Protein AF-A0A949UKP4-F1 (afdb_monomer_lite)

Foldseek 3Di:
DDDDDPPPPDPPDWADQVNQLQHPDLQLQDDDDDDDDDDPPQDDPSQLQSPDAAPQQWWKKWKWWKWFPRVVVVPDDQVVSCLQACAHSNANHHVVDDHVNDHHDQDDPSSCLHLSNLLAVPDPPRSQQDKDWDDFDKDWDAADPVRGTGIHTTTMIIGNDCVSYVVSSVVSCPPHPCCVTMDGPDIDMDIGHHDDDVVDDTCPVVVD

Sequence (208 aa):
MPAPSRRQFLVGVGAAVVVAGCTNGSDGTPAVGNGGAGRTPFRGEHQPALMAAPAAGGTYQAIRVIRLMAGFWDRTRLNEQEAIFHRRRGSGAPLGKIKEIDTPEIFDEESLASHIGRANLRTSGSASHYMLRRGAFNYTNGLDGNNQLDQGLVFVSYQPSIEDGFIAVQRRLDGEALEEYVRPIGGGFFFTLPSPEPGGRLAAGLLS

pLDDT: mean 73.77, std 23.59, range [23.55, 95.81]

Secondary structure (DSSP, 8-state):
-PPPPTTSS--S---TTTTTSPPTT-SSPPPPPP--S---TT-STT-GGGSS--TTS-EEEEEEEEEE-HHHHTTS-HHHHHHHHTB-TTT-PBTT-SSTTSPPP--SHHHHHSHHHHH---STTGGGG--EE---EEEEEEE-TTS-EEEEEEEEEEES-TIIIIIHHHHHHTT-GGGGTEEEEEEEEEEEPPPPPTTPPTTTTT--

Radius of gyration: 19.33 Å; chains: 1; bounding box: 68×45×54 Å

Structure (mmCIF, N/CA/C/O backbone):
data_AF-A0A949UKP4-F1
#
_entry.id   AF-A0A949UKP4-F1
#
loop_
_atom_site.group_PDB
_atom_site.id
_atom_site.type_symbol
_atom_site.label_atom_id
_atom_site.label_alt_id
_atom_site.label_comp_id
_atom_site.label_asym_id
_atom_site.label_entity_id
_atom_site.label_seq_id
_atom_site.pdbx_PDB_ins_code
_atom_site.Cartn_x
_atom_site.Cartn_y
_atom_site.Cartn_z
_atom_site.occupancy
_atom_site.B_iso_or_equiv
_atom_site.auth_seq_id
_atom_site.auth_comp_id
_atom_site.auth_asym_id
_atom_site.auth_atom_id
_atom_site.pdbx_PDB_model_num
ATOM 1 N N . MET A 1 1 ? 46.286 -1.154 2.606 1.00 34.19 1 MET A N 1
ATOM 2 C CA . MET A 1 1 ? 44.846 -1.170 2.265 1.00 34.19 1 MET A CA 1
ATOM 3 C C . MET A 1 1 ? 44.089 -1.654 3.493 1.00 34.19 1 MET A C 1
ATOM 5 O O . MET A 1 1 ? 44.410 -2.752 3.935 1.00 34.19 1 MET A O 1
ATOM 9 N N . PRO A 1 2 ? 43.195 -0.871 4.119 1.00 28.62 2 PRO A N 1
ATOM 10 C CA . PRO A 1 2 ? 42.470 -1.361 5.284 1.00 28.62 2 PRO A CA 1
ATOM 11 C C . PRO A 1 2 ? 41.308 -2.259 4.833 1.00 28.62 2 PRO A C 1
ATOM 13 O O . PRO A 1 2 ? 40.606 -1.948 3.873 1.00 28.62 2 PRO A O 1
ATOM 16 N N . ALA A 1 3 ? 41.151 -3.394 5.512 1.00 25.28 3 ALA A N 1
ATOM 17 C CA . ALA A 1 3 ? 40.098 -4.375 5.268 1.00 25.28 3 ALA A CA 1
ATOM 18 C C . ALA A 1 3 ? 38.705 -3.799 5.608 1.00 25.28 3 ALA A C 1
ATOM 20 O O . ALA A 1 3 ? 38.580 -3.086 6.609 1.00 25.28 3 ALA A O 1
ATOM 21 N N . PRO A 1 4 ? 37.651 -4.098 4.825 1.00 25.91 4 PRO A N 1
ATOM 22 C CA . PRO A 1 4 ? 36.314 -3.590 5.104 1.00 25.91 4 PRO A CA 1
ATOM 23 C C . PRO A 1 4 ? 35.734 -4.245 6.365 1.00 25.91 4 PRO A C 1
ATOM 25 O O . PRO A 1 4 ? 35.842 -5.453 6.585 1.00 25.91 4 PRO A O 1
ATOM 28 N N . SER A 1 5 ? 35.132 -3.419 7.223 1.00 25.47 5 SER A N 1
ATOM 29 C CA . SER A 1 5 ? 34.527 -3.835 8.486 1.00 25.47 5 SER A CA 1
ATOM 30 C C . SER A 1 5 ? 33.213 -4.596 8.256 1.00 25.47 5 SER A C 1
ATOM 32 O O . SER A 1 5 ? 32.493 -4.369 7.284 1.00 25.47 5 SER A O 1
ATOM 34 N N . ARG A 1 6 ? 32.881 -5.500 9.187 1.00 28.17 6 ARG A N 1
ATOM 35 C CA . ARG A 1 6 ? 31.742 -6.447 9.196 1.00 28.17 6 ARG A CA 1
ATOM 36 C C . ARG A 1 6 ? 30.319 -5.838 9.102 1.00 28.17 6 ARG A C 1
ATOM 38 O O . ARG A 1 6 ? 29.352 -6.524 9.407 1.00 28.17 6 ARG A O 1
ATOM 45 N N . ARG A 1 7 ? 30.152 -4.580 8.677 1.00 27.95 7 ARG A N 1
ATOM 46 C CA . ARG A 1 7 ? 28.849 -3.907 8.480 1.00 27.95 7 ARG A CA 1
ATOM 47 C C . ARG A 1 7 ? 28.388 -3.799 7.017 1.00 27.95 7 ARG A C 1
ATOM 49 O O . ARG A 1 7 ? 27.368 -3.174 6.766 1.00 27.95 7 ARG A O 1
ATOM 56 N N . GLN A 1 8 ? 29.091 -4.410 6.061 1.00 25.00 8 GLN A N 1
ATOM 57 C CA . GLN A 1 8 ? 28.751 -4.340 4.624 1.00 25.00 8 GLN A CA 1
ATOM 58 C C . GLN A 1 8 ? 28.160 -5.630 4.024 1.00 25.00 8 GLN A C 1
ATOM 60 O O . GLN A 1 8 ? 28.021 -5.740 2.811 1.00 25.00 8 GLN A O 1
ATOM 65 N N . PHE A 1 9 ? 27.762 -6.597 4.849 1.00 23.55 9 PHE A N 1
ATOM 66 C CA . PHE A 1 9 ? 27.190 -7.866 4.391 1.00 23.55 9 PHE A CA 1
ATOM 67 C C . PHE A 1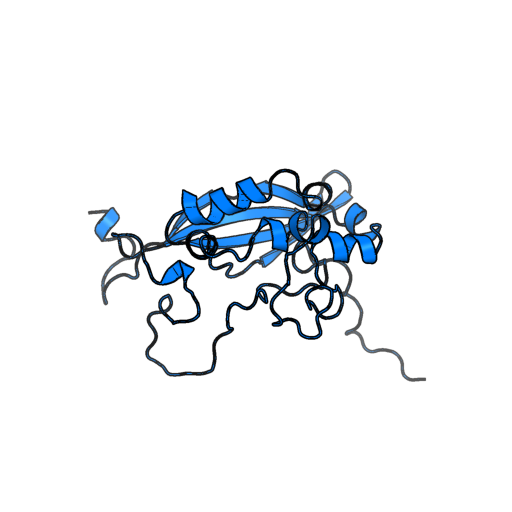 9 ? 25.715 -7.952 4.806 1.00 23.55 9 PHE A C 1
ATOM 69 O O . PHE A 1 9 ? 25.445 -8.489 5.868 1.00 23.55 9 PHE A O 1
ATOM 76 N N . LEU A 1 10 ? 24.802 -7.341 4.030 1.00 24.20 10 LEU A N 1
ATOM 77 C CA . LEU A 1 10 ? 23.337 -7.598 3.958 1.00 24.20 10 LEU A CA 1
ATOM 78 C C . LEU A 1 10 ? 22.601 -6.396 3.320 1.00 24.20 10 LEU A C 1
ATOM 80 O O . LEU A 1 10 ? 21.857 -5.682 3.983 1.00 24.20 10 LEU A O 1
ATOM 84 N N . VAL A 1 11 ? 22.822 -6.149 2.023 1.00 25.83 11 VAL A N 1
ATOM 85 C CA . VAL A 1 11 ? 21.990 -5.216 1.214 1.00 25.83 11 VAL A CA 1
ATOM 86 C C . VAL A 1 11 ? 21.211 -5.963 0.115 1.00 25.83 11 VAL A C 1
ATOM 88 O O . VAL A 1 11 ? 20.555 -5.366 -0.727 1.00 25.83 11 VAL A O 1
ATOM 91 N N . GLY A 1 12 ? 21.226 -7.295 0.134 1.00 23.64 12 GLY A N 1
ATOM 92 C CA . GLY A 1 12 ? 20.306 -8.116 -0.651 1.00 23.64 12 GLY A CA 1
ATOM 93 C C . GLY A 1 12 ? 19.199 -8.627 0.261 1.00 23.64 12 GLY A C 1
ATOM 94 O O . GLY A 1 12 ? 19.512 -9.048 1.372 1.00 23.64 12 GLY A O 1
ATOM 95 N N . VAL A 1 13 ? 17.957 -8.645 -0.234 1.00 25.22 13 VAL A N 1
ATOM 96 C CA . VAL A 1 13 ? 16.734 -9.133 0.439 1.00 25.22 13 VAL A CA 1
ATOM 97 C C . VAL A 1 13 ? 16.051 -8.080 1.332 1.00 25.22 13 VAL A C 1
ATOM 99 O O . VAL A 1 13 ? 16.256 -8.021 2.539 1.00 25.22 13 VAL A O 1
ATOM 102 N N . GLY A 1 14 ? 15.175 -7.263 0.754 1.00 24.73 14 GLY A N 1
ATOM 103 C CA . GLY A 1 14 ? 14.143 -6.532 1.501 1.00 24.73 14 GLY A CA 1
ATOM 104 C C . GLY A 1 14 ? 12.933 -6.416 0.601 1.00 24.73 14 GLY A C 1
ATOM 105 O O . GLY A 1 14 ? 13.137 -6.097 -0.538 1.00 24.73 14 GLY A O 1
ATOM 106 N N . ALA A 1 15 ? 11.717 -6.754 1.012 1.00 26.02 15 ALA A N 1
ATOM 107 C CA . ALA A 1 15 ? 10.623 -7.068 0.092 1.00 26.02 15 ALA A CA 1
ATOM 108 C C . ALA A 1 15 ? 9.609 -5.904 -0.181 1.00 26.02 15 ALA A C 1
ATOM 110 O O . ALA A 1 15 ? 9.818 -4.786 0.266 1.00 26.02 15 ALA A O 1
ATOM 111 N N . ALA A 1 16 ? 8.633 -6.121 -1.079 1.00 30.45 16 ALA A N 1
ATOM 112 C CA . ALA A 1 16 ? 8.019 -5.254 -2.126 1.00 30.45 16 ALA A CA 1
ATOM 113 C C . ALA A 1 16 ? 7.854 -3.715 -2.034 1.00 30.45 16 ALA A C 1
ATOM 115 O O . ALA A 1 16 ? 7.589 -3.126 -3.073 1.00 30.45 16 ALA A O 1
ATOM 116 N N . VAL A 1 17 ? 8.031 -3.017 -0.911 1.00 36.78 17 VAL A N 1
ATOM 117 C CA . VAL A 1 17 ? 8.140 -1.528 -0.906 1.00 36.78 17 VAL A CA 1
ATOM 118 C C . VAL A 1 17 ? 9.325 -1.051 -0.037 1.00 36.78 17 VAL A C 1
ATOM 120 O O . VAL A 1 17 ? 9.507 0.121 0.261 1.00 36.78 17 VAL A O 1
ATOM 123 N N . VAL A 1 18 ? 10.222 -1.981 0.306 1.00 36.09 18 VAL A N 1
ATOM 124 C CA . VAL A 1 18 ? 11.623 -1.726 0.682 1.00 36.09 18 VAL A CA 1
ATOM 125 C C . VAL A 1 18 ? 12.615 -2.514 -0.211 1.00 36.09 18 VAL A C 1
ATOM 127 O O . VAL A 1 18 ? 13.802 -2.217 -0.171 1.00 36.09 18 VAL A O 1
ATOM 130 N N . VAL A 1 19 ? 12.183 -3.409 -1.124 1.00 36.03 19 VAL A N 1
ATOM 131 C CA . VAL A 1 19 ? 13.077 -3.992 -2.195 1.00 36.03 19 VAL A CA 1
ATOM 132 C C . VAL A 1 19 ? 13.504 -3.000 -3.222 1.00 36.03 19 VAL A C 1
ATOM 134 O O . VAL A 1 19 ? 14.561 -3.159 -3.826 1.00 36.03 19 VAL A O 1
ATOM 137 N N . ALA A 1 20 ? 12.616 -2.074 -3.548 1.00 36.53 20 ALA A N 1
ATOM 138 C CA . ALA A 1 20 ? 12.767 -1.300 -4.757 1.00 36.53 20 ALA A CA 1
ATOM 139 C C . ALA A 1 20 ? 13.592 -0.035 -4.514 1.00 36.53 20 ALA A C 1
ATOM 141 O O . ALA A 1 20 ? 13.656 0.791 -5.405 1.00 36.53 20 ALA A O 1
ATOM 142 N N . GLY A 1 21 ? 14.187 0.185 -3.334 1.00 31.34 21 GLY A N 1
ATOM 143 C CA . GLY A 1 21 ? 14.915 1.427 -3.016 1.00 31.34 21 GLY A CA 1
ATOM 144 C C . GLY A 1 21 ? 14.058 2.708 -3.008 1.00 31.34 21 GLY A C 1
ATOM 145 O O . GLY A 1 21 ? 14.470 3.711 -2.439 1.00 31.34 21 GLY A O 1
ATOM 146 N N . CYS A 1 22 ? 12.843 2.670 -3.555 1.00 34.75 22 CYS A N 1
ATOM 147 C CA . CYS A 1 22 ? 11.846 3.720 -3.463 1.00 34.75 22 CYS A CA 1
ATOM 148 C C . CYS A 1 22 ? 11.256 3.717 -2.049 1.00 34.75 22 CYS A C 1
ATOM 150 O O . CYS A 1 22 ? 10.652 2.742 -1.605 1.00 34.75 22 CYS A O 1
ATOM 152 N N . THR A 1 23 ? 11.475 4.804 -1.327 1.00 44.34 23 THR A N 1
ATOM 153 C CA . THR A 1 23 ? 11.056 5.007 0.057 1.00 44.34 23 THR A CA 1
ATOM 154 C C . THR A 1 23 ? 9.530 4.987 0.229 1.00 44.34 23 THR A C 1
ATOM 156 O O . THR A 1 23 ? 8.755 5.435 -0.619 1.00 44.34 23 THR A O 1
ATOM 159 N N . ASN A 1 24 ? 9.082 4.461 1.370 1.00 41.78 24 ASN A N 1
ATOM 160 C CA . ASN A 1 24 ? 7.674 4.404 1.755 1.00 41.78 24 ASN A CA 1
ATOM 161 C C . ASN A 1 24 ? 7.127 5.799 2.120 1.00 41.78 24 ASN A C 1
ATOM 163 O O . ASN A 1 24 ? 7.648 6.445 3.023 1.00 41.78 24 ASN A O 1
ATOM 167 N N . GLY A 1 25 ? 6.003 6.203 1.515 1.00 48.19 25 GLY A N 1
ATOM 168 C CA . GLY A 1 25 ? 5.137 7.272 2.047 1.00 48.19 25 GLY A CA 1
ATOM 169 C C . GLY A 1 25 ? 5.454 8.716 1.632 1.00 48.19 25 GLY A C 1
ATOM 170 O O . GLY A 1 25 ? 4.874 9.636 2.195 1.00 48.19 25 GLY A O 1
ATOM 171 N N . SER A 1 26 ? 6.321 8.939 0.646 1.00 48.03 26 SER A N 1
ATOM 172 C CA . SER A 1 26 ? 6.752 10.274 0.196 1.00 48.03 26 SER A CA 1
ATOM 173 C C . SER A 1 26 ? 5.927 10.868 -0.950 1.00 48.03 26 SER A C 1
ATOM 175 O O . SER A 1 26 ? 6.406 11.661 -1.758 1.00 48.03 26 SER A O 1
ATOM 177 N N . ASP A 1 27 ? 4.647 10.520 -1.046 1.00 44.47 27 ASP A N 1
ATOM 178 C CA . ASP A 1 27 ? 3.734 11.006 -2.092 1.00 44.47 27 ASP A CA 1
ATOM 179 C C . ASP A 1 27 ? 3.306 12.481 -1.951 1.00 44.47 27 ASP A C 1
ATOM 181 O O . ASP A 1 27 ? 2.347 12.898 -2.604 1.00 44.47 27 ASP A O 1
ATOM 185 N N . GLY A 1 28 ? 4.050 13.270 -1.168 1.00 38.47 28 GLY A N 1
ATOM 186 C CA . GLY A 1 28 ? 3.723 14.647 -0.803 1.00 38.47 28 GLY A CA 1
ATOM 187 C C . GLY A 1 28 ? 2.819 14.748 0.429 1.00 38.47 28 GLY A C 1
ATOM 188 O O . GLY A 1 28 ? 2.454 15.854 0.821 1.00 38.47 28 GLY A O 1
ATOM 189 N N . THR A 1 29 ? 2.476 13.626 1.072 1.00 38.47 29 THR A N 1
ATOM 190 C CA . THR A 1 29 ? 1.806 13.638 2.380 1.00 38.47 29 THR A CA 1
ATOM 191 C C . THR A 1 29 ? 2.814 14.097 3.450 1.00 38.47 29 THR A C 1
ATOM 193 O O . THR A 1 29 ? 3.854 13.454 3.605 1.00 38.47 29 THR A O 1
ATOM 196 N N . PRO A 1 30 ? 2.590 15.205 4.184 1.00 31.69 30 PRO A N 1
ATOM 197 C CA . PRO A 1 30 ? 3.625 15.775 5.047 1.00 31.69 30 PRO A CA 1
ATOM 198 C C . PRO A 1 30 ? 3.977 14.861 6.232 1.00 31.69 30 PRO A C 1
ATOM 200 O O . PRO A 1 30 ? 3.099 14.393 6.960 1.00 31.69 30 PRO A O 1
ATOM 203 N N . ALA A 1 31 ? 5.274 14.639 6.459 1.00 34.84 31 ALA A N 1
ATOM 204 C CA . ALA A 1 31 ? 5.786 13.950 7.641 1.00 34.84 31 ALA A CA 1
ATOM 205 C C . ALA A 1 31 ? 5.775 14.879 8.873 1.00 34.84 31 ALA A C 1
ATOM 207 O O . ALA A 1 31 ? 6.031 16.077 8.774 1.00 34.84 31 ALA A O 1
ATOM 208 N N . VAL A 1 32 ? 5.471 14.310 10.043 1.00 36.19 32 VAL A N 1
ATOM 209 C CA . VAL A 1 32 ? 5.294 15.006 11.330 1.00 36.19 32 VAL A CA 1
ATOM 210 C C . VAL A 1 32 ? 6.497 15.888 11.692 1.00 36.19 32 VAL A C 1
ATOM 212 O O . VAL A 1 32 ? 7.597 15.391 11.917 1.00 36.19 32 VAL A O 1
ATOM 215 N N . GLY A 1 33 ? 6.256 17.194 11.836 1.00 25.98 33 GLY A N 1
ATOM 216 C CA . GLY A 1 33 ? 7.135 18.113 12.560 1.00 25.98 33 GLY A CA 1
ATOM 217 C C . GLY A 1 33 ? 6.975 17.972 14.079 1.00 25.98 33 GLY A C 1
ATOM 218 O O . GLY A 1 33 ? 5.868 17.768 14.585 1.00 25.98 33 GLY A O 1
ATOM 219 N N . ASN A 1 34 ? 8.097 18.076 14.798 1.00 35.66 34 ASN A N 1
ATOM 220 C CA . ASN A 1 34 ? 8.199 18.022 16.260 1.00 35.66 34 ASN A CA 1
ATOM 221 C C . ASN A 1 34 ? 7.211 18.997 16.927 1.00 35.66 34 ASN A C 1
ATOM 223 O O . ASN A 1 34 ? 7.321 20.207 16.747 1.00 35.66 34 ASN A O 1
ATOM 227 N N . GLY A 1 35 ? 6.269 18.494 17.726 1.00 28.44 35 GLY A N 1
ATOM 228 C CA . GLY A 1 35 ? 5.354 19.367 18.455 1.00 28.44 35 GLY A CA 1
ATOM 229 C C . GLY A 1 35 ? 4.483 18.635 19.464 1.00 28.44 35 GLY A C 1
ATOM 230 O O . GLY A 1 35 ? 3.487 18.034 19.070 1.00 28.44 35 GLY A O 1
ATOM 231 N N . GLY A 1 36 ? 4.870 18.762 20.737 1.00 25.91 36 GLY A N 1
ATOM 232 C CA . GLY A 1 36 ? 3.976 19.004 21.875 1.00 25.91 36 GLY A CA 1
ATOM 233 C C . GLY A 1 36 ? 3.066 17.864 22.331 1.00 25.91 36 GLY A C 1
ATOM 234 O O . GLY A 1 36 ? 2.286 17.314 21.563 1.00 25.91 36 GLY A O 1
ATOM 235 N N . ALA A 1 37 ? 3.125 17.576 23.632 1.00 29.58 37 ALA A N 1
ATOM 236 C CA . ALA A 1 37 ? 2.368 16.568 24.374 1.00 29.58 37 ALA A CA 1
ATOM 237 C C . ALA A 1 37 ? 0.852 16.860 24.493 1.00 29.58 37 ALA A C 1
ATOM 239 O O . ALA A 1 37 ? 0.290 16.898 25.582 1.00 29.58 37 ALA A O 1
ATOM 240 N N . GLY A 1 38 ? 0.178 17.042 23.361 1.00 33.81 38 GLY A N 1
ATOM 241 C CA . GLY A 1 38 ? -1.268 17.217 23.271 1.00 33.81 38 GLY A CA 1
ATOM 242 C C . GLY A 1 38 ? -1.742 16.911 21.858 1.00 33.81 38 GLY A C 1
ATOM 243 O O . GLY A 1 38 ? -2.056 17.820 21.098 1.00 33.81 38 GLY A O 1
ATOM 244 N N . ARG A 1 39 ? -1.724 15.635 21.458 1.00 32.19 39 ARG A N 1
ATOM 245 C CA . ARG A 1 39 ? -2.181 15.207 20.129 1.00 32.19 39 ARG A CA 1
ATOM 246 C C . ARG A 1 39 ? -3.086 13.996 20.272 1.00 32.19 39 ARG A C 1
ATOM 248 O O . ARG A 1 39 ? -2.631 12.919 20.644 1.00 32.19 39 ARG A O 1
ATOM 255 N N . THR A 1 40 ? -4.361 14.172 19.941 1.00 35.84 40 THR A N 1
ATOM 256 C CA . THR A 1 40 ? -5.231 13.065 19.544 1.00 35.84 40 THR A CA 1
ATOM 257 C C . THR A 1 40 ? -4.514 12.321 18.409 1.00 35.84 40 THR A C 1
ATOM 259 O O . THR A 1 40 ? -4.271 12.914 17.358 1.00 35.84 40 THR A O 1
ATOM 262 N N . PRO A 1 41 ? -4.108 11.051 18.594 1.00 40.53 41 PRO A N 1
ATOM 263 C CA . PRO A 1 41 ? -3.088 10.404 17.757 1.00 40.53 41 PRO A CA 1
ATOM 264 C C . PRO A 1 41 ? -3.482 10.207 16.281 1.00 40.53 41 PRO A C 1
ATOM 266 O O . PRO A 1 41 ? -2.650 9.769 15.486 1.00 40.53 41 PRO A O 1
ATOM 269 N N . PHE A 1 42 ? -4.722 10.552 15.919 1.00 41.59 42 PHE A N 1
ATOM 270 C CA . PHE A 1 42 ? -5.316 10.363 14.597 1.00 41.59 42 PHE A CA 1
ATOM 271 C C . PHE A 1 42 ? -5.866 11.648 13.944 1.00 41.59 42 PHE A C 1
ATOM 273 O O . PHE A 1 42 ? -6.326 11.577 12.811 1.00 41.59 42 PHE A O 1
ATOM 280 N N . ARG A 1 43 ? -5.812 12.828 14.593 1.00 34.94 43 ARG A N 1
ATOM 281 C CA . ARG A 1 43 ? -6.202 14.110 13.963 1.00 34.94 43 ARG A CA 1
ATOM 282 C C . ARG A 1 43 ? -5.021 15.093 13.918 1.00 34.94 43 ARG A C 1
ATOM 284 O O . ARG A 1 43 ? -4.669 15.696 14.923 1.00 34.94 43 ARG A O 1
ATOM 291 N N . GLY A 1 44 ? -4.425 15.289 12.743 1.00 33.84 44 GLY A N 1
ATOM 292 C CA . GLY A 1 44 ? -3.635 16.475 12.391 1.00 33.84 44 GLY A CA 1
ATOM 293 C C . GLY A 1 44 ? -3.725 16.796 10.893 1.00 33.84 44 GLY A C 1
ATOM 294 O O . GLY A 1 44 ? -3.924 15.881 10.102 1.00 33.84 44 GLY A O 1
ATOM 295 N N . GLU A 1 45 ? -3.535 18.063 10.502 1.00 35.88 45 GLU A N 1
ATOM 296 C CA . GLU A 1 45 ? -3.698 18.608 9.129 1.00 35.88 45 GLU A CA 1
ATOM 297 C C . GLU A 1 45 ? -3.014 17.809 7.996 1.00 35.88 45 GLU A C 1
ATOM 299 O O . GLU A 1 45 ? -3.345 17.959 6.826 1.00 35.88 45 GLU A O 1
ATOM 304 N N . HIS A 1 46 ? -2.082 16.919 8.333 1.00 39.38 46 HIS A N 1
ATOM 305 C CA . HIS A 1 46 ? -1.308 16.097 7.404 1.00 39.38 46 HIS A CA 1
ATOM 306 C C . HIS A 1 46 ? -1.914 14.717 7.101 1.00 39.38 46 HIS A C 1
ATOM 308 O O . HIS A 1 46 ? -1.304 13.926 6.387 1.00 39.38 46 HIS A O 1
ATOM 314 N N . GLN A 1 47 ? -3.090 14.390 7.646 1.00 48.69 47 GLN A N 1
ATOM 315 C CA . GLN A 1 47 ? -3.752 13.096 7.440 1.00 48.69 47 GLN A CA 1
ATOM 316 C C . GLN A 1 47 ? -5.196 13.298 6.964 1.00 48.69 47 GLN A C 1
ATOM 318 O O . GLN A 1 47 ? -6.124 12.935 7.687 1.00 48.69 47 GLN A O 1
ATOM 323 N N . PRO A 1 48 ? -5.417 13.871 5.763 1.00 49.66 48 PRO A N 1
ATOM 324 C CA . PRO A 1 48 ? -6.757 14.159 5.240 1.00 49.66 48 PRO A CA 1
ATOM 325 C C . PRO A 1 48 ? -7.687 12.936 5.286 1.00 49.66 48 PRO A C 1
ATOM 327 O O . PRO A 1 48 ? -8.853 13.070 5.642 1.00 49.66 48 PRO A O 1
ATOM 330 N N . ALA A 1 49 ? -7.143 11.734 5.060 1.00 51.44 49 ALA A N 1
ATOM 331 C CA . ALA A 1 49 ? -7.868 10.466 5.174 1.00 51.44 49 ALA A CA 1
ATOM 332 C C . ALA A 1 49 ? -8.435 10.174 6.580 1.00 51.44 49 ALA A C 1
ATOM 334 O O . ALA A 1 49 ? -9.420 9.463 6.713 1.00 51.44 49 ALA A O 1
ATOM 335 N N . LEU A 1 50 ? -7.832 10.697 7.648 1.00 52.34 50 LEU A N 1
ATOM 336 C CA . LEU A 1 50 ? -8.248 10.450 9.037 1.00 52.34 50 LEU A CA 1
ATOM 337 C C . LEU A 1 50 ? -8.958 11.654 9.675 1.00 52.34 50 LEU A C 1
ATOM 339 O O . LEU A 1 50 ? -9.377 11.580 10.829 1.00 52.34 50 LEU A O 1
ATOM 343 N N . MET A 1 51 ? -9.127 12.759 8.937 1.00 48.41 51 MET A N 1
ATOM 344 C CA . MET A 1 51 ? -9.819 13.957 9.439 1.00 48.41 51 MET A CA 1
ATOM 345 C C . MET A 1 51 ? -11.303 13.701 9.714 1.00 48.41 51 MET A C 1
ATOM 347 O O . MET A 1 51 ? -11.875 14.307 10.621 1.00 48.41 51 MET A O 1
ATOM 351 N N . ALA A 1 52 ? -11.910 12.786 8.962 1.00 54.16 52 ALA A N 1
ATOM 352 C CA . ALA A 1 52 ? -13.300 12.388 9.109 1.00 54.16 52 ALA A CA 1
ATOM 353 C C . ALA A 1 52 ? -13.373 10.962 9.667 1.00 54.16 52 ALA A C 1
ATOM 355 O O . ALA A 1 52 ? -13.479 10.007 8.911 1.00 54.16 52 ALA A O 1
ATOM 356 N N . ALA A 1 53 ? -13.294 10.792 10.988 1.00 57.25 53 ALA A N 1
ATOM 357 C CA . ALA A 1 53 ? -13.562 9.482 11.585 1.00 57.25 53 ALA A CA 1
ATOM 358 C C . ALA A 1 53 ? -15.002 9.032 11.236 1.00 57.25 53 ALA A C 1
ATOM 360 O O . ALA A 1 53 ? -15.897 9.884 11.213 1.00 57.25 53 ALA A O 1
ATOM 361 N N . PRO A 1 54 ? -15.262 7.730 10.994 1.00 61.47 54 PRO A N 1
ATOM 362 C CA . PRO A 1 54 ? -16.619 7.201 10.883 1.00 61.47 54 PRO A CA 1
ATOM 363 C C . PRO A 1 54 ? -17.453 7.604 12.102 1.00 61.47 54 PRO A C 1
ATOM 365 O O . PRO A 1 54 ? -16.900 7.863 13.172 1.00 61.47 54 PRO A O 1
ATOM 368 N N . ALA A 1 55 ? -18.783 7.581 11.976 1.00 57.88 55 ALA A N 1
ATOM 369 C CA . ALA A 1 55 ? -19.711 8.005 13.034 1.00 57.88 55 ALA A CA 1
ATOM 370 C C . ALA A 1 55 ? -19.449 7.356 14.415 1.00 57.88 55 ALA A C 1
ATOM 372 O O . ALA A 1 55 ? -19.775 7.942 15.440 1.00 57.88 55 ALA A O 1
ATOM 373 N N . ALA A 1 56 ? -18.807 6.183 14.449 1.00 64.69 56 ALA A N 1
ATOM 374 C CA . ALA A 1 56 ? -18.413 5.469 15.664 1.00 64.69 56 ALA A CA 1
ATOM 375 C C . ALA A 1 56 ? -17.046 5.888 16.269 1.00 64.69 56 ALA A C 1
ATOM 377 O O . ALA A 1 56 ? -16.555 5.228 17.180 1.00 64.69 56 ALA A O 1
ATOM 378 N N . GLY A 1 57 ? -16.384 6.934 15.759 1.00 71.94 57 GLY A N 1
ATOM 379 C CA . GLY A 1 57 ? -15.126 7.466 16.309 1.00 71.94 57 GLY A CA 1
ATOM 380 C C . GLY A 1 57 ? -13.870 6.605 16.088 1.00 71.94 57 GLY A C 1
ATOM 381 O O . GLY A 1 57 ? -12.818 6.922 16.639 1.00 71.94 57 GLY A O 1
ATOM 382 N N . GLY A 1 58 ? -13.967 5.527 15.303 1.00 79.38 58 GLY A N 1
ATOM 383 C CA . GLY A 1 58 ? -12.857 4.628 14.960 1.00 79.38 58 GLY A CA 1
ATOM 384 C C . GLY A 1 58 ? -12.199 4.935 13.609 1.00 79.38 58 GLY A C 1
ATOM 385 O O . GLY A 1 58 ? -12.236 6.057 13.114 1.00 79.38 58 GLY A O 1
ATOM 386 N N . THR A 1 59 ? -11.596 3.930 12.981 1.00 86.81 59 THR A N 1
ATOM 387 C CA . THR A 1 59 ? -11.151 3.979 11.575 1.00 86.81 59 THR A CA 1
ATOM 388 C C . THR A 1 59 ? -11.159 2.574 10.991 1.00 86.81 59 THR A C 1
ATOM 390 O O . THR A 1 59 ? -10.960 1.595 11.709 1.00 86.81 59 THR A O 1
ATOM 393 N N . TYR A 1 60 ? -11.385 2.447 9.690 1.00 90.31 60 TYR A N 1
ATOM 394 C CA . TYR A 1 60 ? -11.261 1.157 9.039 1.00 90.31 60 TYR A CA 1
ATOM 395 C C . TYR A 1 60 ? -9.811 0.881 8.659 1.00 90.31 60 TYR A C 1
ATOM 397 O O . TYR A 1 60 ? -9.137 1.730 8.079 1.00 90.31 60 TYR A O 1
ATOM 405 N N . GLN A 1 61 ? -9.358 -0.331 8.951 1.00 92.12 61 GLN A N 1
ATOM 406 C CA . GLN A 1 61 ? -8.019 -0.816 8.667 1.00 92.12 61 GLN A CA 1
ATOM 407 C C . GLN A 1 61 ? -8.073 -1.882 7.572 1.00 92.12 61 GLN A C 1
ATOM 409 O O . GLN A 1 61 ? -8.866 -2.823 7.640 1.00 92.12 61 GLN A O 1
ATOM 414 N N . ALA A 1 62 ? -7.197 -1.758 6.580 1.00 92.44 62 ALA A N 1
ATOM 415 C CA . ALA A 1 62 ? -6.942 -2.812 5.610 1.00 92.44 62 ALA A CA 1
ATOM 416 C C . ALA A 1 62 ? -5.545 -3.384 5.845 1.00 92.44 62 ALA A C 1
ATOM 418 O O . ALA A 1 62 ? -4.574 -2.635 5.953 1.00 92.44 62 ALA A O 1
ATOM 419 N N . ILE A 1 63 ? -5.456 -4.712 5.913 1.00 93.75 63 ILE A N 1
ATOM 420 C CA . ILE A 1 63 ? -4.194 -5.445 5.969 1.00 93.75 63 ILE A CA 1
ATOM 421 C C . ILE A 1 63 ? -4.100 -6.332 4.730 1.00 93.75 63 ILE A C 1
ATOM 423 O O . ILE A 1 63 ? -5.051 -7.045 4.384 1.00 93.75 63 ILE A O 1
ATOM 427 N N . ARG A 1 64 ? -2.941 -6.311 4.071 1.00 93.44 64 ARG A N 1
ATOM 428 C CA . ARG A 1 64 ? -2.586 -7.240 2.996 1.00 93.44 64 ARG A CA 1
ATOM 429 C C . ARG A 1 64 ? -1.190 -7.789 3.227 1.00 93.44 64 ARG A C 1
ATOM 431 O O . ARG A 1 64 ? -0.250 -7.028 3.416 1.00 93.44 64 ARG A O 1
ATOM 438 N N . VAL A 1 65 ? -1.060 -9.107 3.183 1.00 93.50 65 VAL A N 1
ATOM 439 C CA . VAL A 1 65 ? 0.237 -9.778 3.101 1.00 93.50 65 VAL A CA 1
ATOM 440 C C . VAL A 1 65 ? 0.512 -10.002 1.624 1.00 93.50 65 VAL A C 1
ATOM 442 O O . VAL A 1 65 ? -0.212 -10.741 0.958 1.00 93.50 65 VAL A O 1
ATOM 445 N N . ILE A 1 66 ? 1.514 -9.308 1.105 1.00 93.25 66 ILE A N 1
ATOM 446 C CA . ILE A 1 66 ? 1.845 -9.247 -0.313 1.00 93.25 66 ILE A CA 1
ATOM 447 C C . ILE A 1 66 ? 3.232 -9.846 -0.485 1.00 93.25 66 ILE A C 1
ATOM 449 O O . ILE A 1 66 ? 4.230 -9.228 -0.123 1.00 93.25 66 ILE A O 1
ATOM 453 N N . ARG A 1 67 ? 3.302 -11.055 -1.031 1.00 93.31 67 ARG A N 1
ATOM 454 C CA . ARG A 1 67 ? 4.564 -11.715 -1.350 1.00 93.31 67 ARG A CA 1
ATOM 455 C C . ARG A 1 67 ? 5.227 -11.034 -2.541 1.00 93.31 67 ARG A C 1
ATOM 457 O O . ARG A 1 67 ? 4.547 -10.669 -3.494 1.00 93.31 67 ARG A O 1
ATOM 464 N N . LEU A 1 68 ? 6.548 -10.908 -2.498 1.00 91.88 68 LEU A N 1
ATOM 465 C CA . LEU A 1 68 ? 7.361 -10.457 -3.618 1.00 91.88 68 LEU A CA 1
ATOM 466 C C . LEU A 1 68 ? 8.037 -11.641 -4.309 1.00 91.88 68 LEU A C 1
ATOM 468 O O . LEU A 1 68 ? 8.727 -12.444 -3.680 1.00 91.88 68 LEU A O 1
ATOM 472 N N . MET A 1 69 ? 7.965 -11.661 -5.631 1.00 90.69 69 MET A N 1
ATOM 473 C CA . MET A 1 69 ? 8.732 -12.554 -6.486 1.00 90.69 69 MET A CA 1
ATOM 474 C C . MET A 1 69 ? 10.143 -11.988 -6.734 1.00 90.69 69 MET A C 1
ATOM 476 O O . MET A 1 69 ? 10.502 -11.615 -7.849 1.00 90.69 69 MET A O 1
ATOM 480 N N . ALA A 1 70 ? 10.961 -11.929 -5.674 1.00 85.81 70 ALA A N 1
ATOM 481 C CA . ALA A 1 70 ? 12.250 -11.221 -5.663 1.00 85.81 70 ALA A CA 1
ATOM 482 C C . ALA A 1 70 ? 13.216 -11.661 -6.772 1.00 85.81 70 ALA A C 1
ATOM 484 O O . ALA A 1 70 ? 13.856 -10.832 -7.406 1.00 85.81 70 ALA A O 1
ATOM 485 N N . GLY A 1 71 ? 13.272 -12.965 -7.062 1.00 83.31 71 GLY A N 1
ATOM 486 C CA . GLY A 1 71 ? 14.142 -13.482 -8.117 1.00 83.31 71 GLY A CA 1
ATOM 487 C C . GLY A 1 71 ? 13.793 -12.945 -9.509 1.00 83.31 71 GLY A C 1
ATOM 488 O O . GLY A 1 71 ? 14.693 -12.781 -10.326 1.00 83.31 71 GLY A O 1
ATOM 489 N N . PHE A 1 72 ? 12.514 -12.672 -9.786 1.00 86.81 72 PHE A N 1
ATOM 490 C CA . PHE A 1 72 ? 12.097 -12.029 -11.034 1.00 86.81 72 PHE A CA 1
ATOM 491 C C . PHE A 1 72 ? 12.415 -10.537 -10.999 1.00 86.81 72 PHE A C 1
ATOM 493 O O . PHE A 1 72 ? 13.092 -10.053 -11.901 1.00 86.81 72 PHE A O 1
ATOM 500 N N . TRP A 1 73 ? 12.030 -9.858 -9.915 1.00 87.25 73 TRP A N 1
ATOM 501 C CA . TRP A 1 73 ? 12.264 -8.426 -9.723 1.00 87.25 73 TRP A CA 1
ATOM 502 C C . TRP A 1 73 ? 13.739 -8.028 -9.882 1.00 87.25 73 TRP A C 1
ATOM 504 O O . TRP A 1 73 ? 14.052 -7.068 -10.581 1.00 87.25 73 TRP A O 1
ATOM 514 N N . ASP A 1 74 ? 14.663 -8.795 -9.298 1.00 85.94 74 ASP A N 1
ATOM 515 C CA . ASP A 1 74 ? 16.101 -8.498 -9.340 1.00 85.94 74 ASP A CA 1
ATOM 516 C C . ASP A 1 74 ? 16.712 -8.621 -10.748 1.00 85.94 74 ASP A C 1
ATOM 518 O O . ASP A 1 74 ? 17.796 -8.090 -10.998 1.00 85.94 74 ASP A O 1
ATOM 522 N N . ARG A 1 75 ? 16.032 -9.307 -11.676 1.00 89.75 75 ARG A N 1
ATOM 523 C CA . ARG A 1 75 ? 16.452 -9.438 -13.082 1.00 89.75 75 ARG A CA 1
ATOM 524 C C . ARG A 1 75 ? 15.817 -8.392 -13.998 1.00 89.75 75 ARG A C 1
ATOM 526 O O . ARG A 1 75 ? 16.279 -8.231 -15.128 1.00 89.75 75 ARG A O 1
ATOM 533 N N . THR A 1 76 ? 14.793 -7.689 -13.527 1.00 89.94 76 THR A N 1
ATOM 534 C CA . THR A 1 76 ? 14.147 -6.594 -14.252 1.00 89.94 76 THR A CA 1
ATOM 535 C C . THR A 1 76 ? 15.111 -5.421 -14.389 1.00 89.94 76 THR A C 1
ATOM 537 O O . THR A 1 76 ? 15.843 -5.077 -13.456 1.00 89.94 76 THR A O 1
ATOM 540 N N . ARG A 1 77 ? 15.141 -4.793 -15.567 1.00 93.38 77 ARG A N 1
ATOM 541 C CA . ARG A 1 77 ? 16.051 -3.670 -15.818 1.00 93.38 77 ARG A CA 1
ATOM 542 C C . ARG A 1 77 ? 15.670 -2.477 -14.943 1.00 93.38 77 ARG A C 1
ATOM 544 O O . ARG A 1 77 ? 14.497 -2.230 -14.689 1.00 93.38 77 ARG A O 1
ATOM 551 N N . LEU A 1 78 ? 16.664 -1.694 -14.519 1.00 89.25 78 LEU A N 1
ATOM 552 C CA . LEU A 1 78 ? 16.441 -0.548 -13.631 1.00 89.25 78 LEU A CA 1
ATOM 553 C C . LEU A 1 78 ? 15.417 0.449 -14.194 1.00 89.25 78 LEU A C 1
ATOM 555 O O . LEU A 1 78 ? 14.554 0.907 -13.460 1.00 89.25 78 LEU A O 1
ATOM 559 N N . ASN A 1 79 ? 15.500 0.771 -15.486 1.00 92.44 79 ASN A N 1
ATOM 560 C CA . ASN A 1 79 ? 14.566 1.696 -16.130 1.00 92.44 79 ASN A CA 1
ATOM 561 C C . ASN A 1 79 ? 13.118 1.188 -16.082 1.00 92.44 79 ASN A C 1
ATOM 563 O O . ASN A 1 79 ? 12.205 1.979 -15.894 1.00 92.44 79 ASN A O 1
ATOM 567 N N . GLU A 1 80 ? 12.920 -0.121 -16.207 1.00 92.06 80 GLU A N 1
ATOM 568 C CA . GLU A 1 80 ? 11.607 -0.754 -16.108 1.00 92.06 80 GLU A CA 1
ATOM 569 C C . GLU A 1 80 ? 11.096 -0.749 -14.661 1.00 92.06 80 GLU A C 1
ATOM 571 O O . GLU A 1 80 ? 9.956 -0.365 -14.423 1.00 92.06 80 GLU A O 1
ATOM 576 N N . GLN A 1 81 ? 11.956 -1.043 -13.675 1.00 89.88 81 GLN A N 1
ATOM 577 C CA . GLN A 1 81 ? 11.607 -0.898 -12.253 1.00 89.88 81 GLN A CA 1
ATOM 578 C C . GLN A 1 81 ? 11.175 0.540 -11.910 1.00 89.88 81 GLN A C 1
ATOM 580 O O . GLN A 1 81 ? 10.187 0.744 -11.203 1.00 89.88 81 GLN A O 1
ATOM 585 N N . GLU A 1 82 ? 11.909 1.541 -12.409 1.00 90.06 82 GLU A N 1
ATOM 586 C CA . GLU A 1 82 ? 11.591 2.957 -12.197 1.00 90.06 82 GLU A CA 1
ATOM 587 C C . GLU A 1 82 ? 10.306 3.380 -12.923 1.00 90.06 82 GLU A C 1
ATOM 589 O O . GLU A 1 82 ? 9.541 4.170 -12.369 1.00 90.06 82 GLU A O 1
ATOM 594 N N . ALA A 1 83 ? 10.036 2.837 -14.116 1.00 91.94 83 ALA A N 1
ATOM 595 C CA . ALA A 1 83 ? 8.811 3.093 -14.873 1.00 91.94 83 ALA A CA 1
ATOM 596 C C . ALA A 1 83 ? 7.571 2.502 -14.182 1.00 91.94 83 ALA A C 1
ATOM 598 O O . ALA A 1 83 ? 6.575 3.206 -14.022 1.00 91.94 83 ALA A O 1
ATOM 599 N N . ILE A 1 84 ? 7.657 1.262 -13.672 1.00 91.69 84 ILE A N 1
ATOM 600 C CA . ILE A 1 84 ? 6.566 0.598 -12.932 1.00 91.69 84 ILE A CA 1
ATOM 601 C C . ILE A 1 84 ? 6.072 1.478 -11.778 1.00 91.69 84 ILE A C 1
ATOM 603 O O . ILE A 1 84 ? 4.868 1.629 -11.588 1.00 91.69 84 ILE A O 1
ATOM 607 N N . PHE A 1 85 ? 6.982 2.095 -11.021 1.00 88.88 85 PHE A N 1
ATOM 608 C CA . PHE A 1 85 ? 6.619 2.964 -9.898 1.00 88.88 85 PHE A CA 1
ATOM 609 C C . PHE A 1 85 ? 6.500 4.449 -10.252 1.00 88.88 85 PHE A C 1
ATOM 611 O O . PHE A 1 85 ? 6.000 5.215 -9.430 1.00 88.88 85 PHE A O 1
ATOM 618 N N . HIS A 1 86 ? 6.993 4.873 -11.415 1.00 91.06 86 HIS A N 1
ATOM 619 C CA . HIS A 1 86 ? 7.229 6.276 -11.773 1.00 91.06 86 HIS A CA 1
ATOM 620 C C . HIS A 1 86 ? 8.040 7.047 -10.709 1.00 91.06 86 HIS A C 1
ATOM 622 O O . HIS A 1 86 ? 7.814 8.226 -10.419 1.00 91.06 86 HIS A O 1
ATOM 628 N N . ARG A 1 87 ? 9.028 6.367 -10.112 1.00 88.12 87 ARG A N 1
ATOM 629 C CA . ARG A 1 87 ? 9.983 6.935 -9.149 1.00 88.12 87 ARG A CA 1
ATOM 630 C C . ARG A 1 87 ? 11.385 6.404 -9.394 1.00 88.12 87 ARG A C 1
ATOM 632 O O . ARG A 1 87 ? 11.573 5.252 -9.769 1.00 88.12 87 ARG A O 1
ATOM 639 N N . ARG A 1 88 ? 12.373 7.251 -9.116 1.00 85.19 88 ARG A N 1
ATOM 640 C CA . ARG A 1 88 ? 13.793 6.904 -9.127 1.00 85.19 88 ARG A CA 1
ATOM 641 C C . ARG A 1 88 ? 14.112 5.927 -8.006 1.00 85.19 88 ARG A C 1
ATOM 643 O O . ARG A 1 88 ? 13.837 6.217 -6.844 1.00 85.19 88 ARG A O 1
ATOM 650 N N . ARG A 1 89 ? 14.802 4.835 -8.332 1.00 84.56 89 ARG A N 1
ATOM 651 C CA . ARG A 1 89 ? 15.176 3.791 -7.368 1.00 84.56 89 ARG A CA 1
ATOM 652 C C . ARG A 1 89 ? 16.114 4.315 -6.281 1.00 84.56 89 ARG A C 1
ATOM 654 O O . ARG A 1 89 ? 16.032 3.902 -5.134 1.00 84.56 89 ARG A O 1
ATOM 661 N N . GLY A 1 90 ? 17.045 5.191 -6.665 1.00 80.94 90 GLY A N 1
ATOM 662 C CA . GLY A 1 90 ? 18.102 5.676 -5.773 1.00 80.94 90 GLY A CA 1
ATOM 663 C C . GLY A 1 90 ? 17.671 6.815 -4.849 1.00 80.94 90 GLY A C 1
ATOM 664 O O . GLY A 1 90 ? 18.043 6.823 -3.682 1.00 80.94 90 GLY A O 1
ATOM 665 N N . SER A 1 91 ? 16.912 7.786 -5.368 1.00 81.38 91 SER A N 1
ATOM 666 C CA . SER A 1 91 ? 16.493 8.974 -4.607 1.00 81.38 91 SER A CA 1
ATOM 667 C C . SER A 1 91 ? 15.049 8.916 -4.117 1.00 81.38 91 SER A C 1
ATOM 669 O O . SER A 1 91 ? 14.638 9.777 -3.345 1.00 81.38 91 SER A O 1
ATOM 671 N N . GLY A 1 92 ? 14.247 7.981 -4.628 1.00 79.94 92 GLY A N 1
ATOM 672 C CA . GLY A 1 92 ? 12.803 7.959 -4.427 1.00 79.94 92 GLY A CA 1
ATOM 673 C C . GLY A 1 92 ? 12.067 9.114 -5.108 1.00 79.94 92 GLY A C 1
ATOM 674 O O . GLY A 1 92 ? 10.844 9.149 -5.038 1.00 79.94 92 GLY A O 1
ATOM 675 N N . ALA A 1 93 ? 12.751 10.056 -5.767 1.00 81.31 93 ALA A N 1
ATOM 676 C CA . ALA A 1 93 ? 12.107 11.193 -6.419 1.00 81.31 93 ALA A CA 1
ATOM 677 C C . ALA A 1 93 ? 11.185 10.721 -7.553 1.00 81.31 93 ALA A C 1
ATOM 679 O O . ALA A 1 93 ? 11.541 9.770 -8.258 1.00 81.31 93 ALA A O 1
ATOM 680 N N . PRO A 1 94 ? 10.029 11.368 -7.773 1.00 87.06 94 PRO A N 1
ATOM 681 C CA . PRO A 1 94 ? 9.248 11.134 -8.984 1.00 87.06 94 PRO A CA 1
ATOM 682 C C . PRO A 1 94 ? 10.109 11.309 -10.239 1.00 87.06 94 PRO A C 1
ATOM 684 O O . PRO A 1 94 ? 11.064 12.095 -10.239 1.00 87.06 94 PRO A O 1
ATOM 687 N N . LEU A 1 95 ? 9.795 10.584 -11.313 1.00 88.06 95 LEU A N 1
ATOM 688 C CA . LEU A 1 95 ? 10.505 10.788 -12.577 1.00 88.06 95 LEU A CA 1
ATOM 689 C C . LEU A 1 95 ? 10.367 12.255 -13.026 1.00 88.06 95 LEU A C 1
ATOM 691 O O . LEU A 1 95 ? 9.319 12.874 -12.885 1.00 88.06 95 LEU A O 1
ATOM 695 N N . GLY A 1 96 ? 11.476 12.849 -13.476 1.00 88.00 96 GLY A N 1
ATOM 696 C CA . GLY A 1 96 ? 11.549 14.281 -13.803 1.00 88.00 96 GLY A CA 1
ATOM 697 C C . GLY A 1 96 ? 11.709 15.232 -12.605 1.00 88.00 96 GLY A C 1
ATOM 698 O O . GLY A 1 96 ? 11.864 16.434 -12.812 1.00 88.00 96 GLY A O 1
ATOM 699 N N . LYS A 1 97 ? 11.721 14.729 -11.363 1.00 90.19 97 LYS A N 1
ATOM 700 C CA . LYS A 1 97 ? 11.907 15.520 -10.132 1.00 90.19 97 LYS A CA 1
ATOM 701 C C . LYS A 1 97 ? 13.221 15.185 -9.417 1.00 90.19 97 LYS A C 1
ATOM 703 O O . LYS A 1 97 ? 13.951 14.281 -9.825 1.00 90.19 97 LYS A O 1
ATOM 708 N N . ILE A 1 98 ? 13.551 15.947 -8.368 1.00 88.62 98 ILE A N 1
ATOM 709 C CA . ILE A 1 98 ? 14.854 15.860 -7.682 1.00 88.62 98 ILE A CA 1
ATOM 710 C C . ILE A 1 98 ? 14.708 15.260 -6.288 1.00 88.62 98 ILE A C 1
ATOM 712 O O . ILE A 1 98 ? 15.506 14.406 -5.898 1.00 88.62 98 ILE A O 1
ATOM 716 N N . LYS A 1 99 ? 13.716 15.713 -5.522 1.00 81.00 99 LYS A N 1
ATOM 717 C CA . LYS A 1 99 ? 13.525 15.306 -4.133 1.00 81.00 99 LYS A CA 1
ATOM 718 C C . LYS A 1 99 ? 12.442 14.250 -4.035 1.00 81.00 99 LYS A C 1
ATOM 720 O O . LYS A 1 99 ? 11.455 14.250 -4.761 1.00 81.00 99 LYS A O 1
ATOM 725 N N . GLU A 1 100 ? 12.615 13.391 -3.048 1.00 74.38 100 GLU A N 1
ATOM 726 C CA . GLU A 1 100 ? 11.665 12.350 -2.678 1.00 74.38 100 GLU A CA 1
ATOM 727 C C . GLU A 1 100 ? 10.243 12.894 -2.436 1.00 74.38 100 GLU A C 1
ATOM 729 O O . GLU A 1 100 ? 9.260 12.284 -2.851 1.00 74.38 100 GLU A O 1
ATOM 734 N N . ILE A 1 101 ? 10.161 14.069 -1.802 1.00 77.50 101 ILE A N 1
ATOM 735 C CA . ILE A 1 101 ? 8.918 14.753 -1.421 1.00 77.50 101 ILE A CA 1
ATOM 736 C C . ILE A 1 101 ? 8.301 15.594 -2.543 1.00 77.50 101 ILE A C 1
ATOM 738 O O . ILE A 1 101 ? 7.248 16.198 -2.334 1.00 77.50 101 ILE A O 1
ATOM 742 N N . ASP A 1 102 ? 8.964 15.694 -3.698 1.00 79.25 102 ASP A N 1
ATOM 743 C CA . ASP A 1 102 ? 8.410 16.441 -4.821 1.00 79.25 102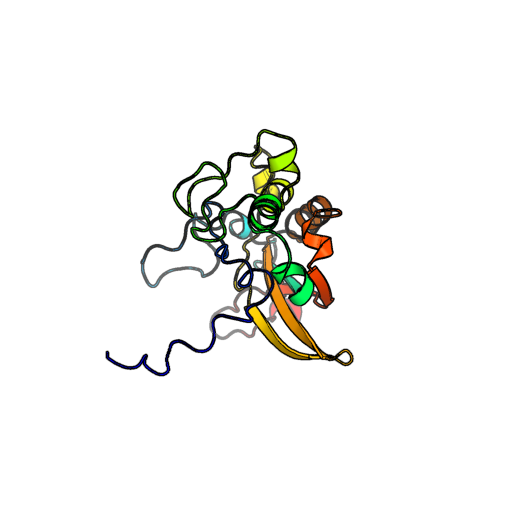 ASP A CA 1
ATOM 744 C C . ASP A 1 102 ? 7.110 15.765 -5.277 1.00 79.25 102 ASP A C 1
ATOM 746 O O . ASP A 1 102 ? 6.956 14.541 -5.226 1.00 79.25 102 ASP A O 1
ATOM 750 N N . THR A 1 103 ? 6.144 16.570 -5.714 1.00 83.00 103 THR A N 1
ATOM 751 C CA . THR A 1 103 ? 4.867 16.033 -6.191 1.00 83.00 103 THR A CA 1
ATOM 752 C C . THR A 1 103 ? 5.066 15.399 -7.574 1.00 83.00 103 THR A C 1
ATOM 754 O O . THR A 1 103 ? 5.580 16.079 -8.467 1.00 83.00 103 THR A O 1
ATOM 757 N N . PRO A 1 104 ? 4.677 14.122 -7.773 1.00 82.44 104 PRO A N 1
ATOM 758 C CA . PRO A 1 104 ? 4.674 13.500 -9.093 1.00 82.44 104 PRO A CA 1
ATOM 759 C C . PRO A 1 104 ? 3.738 14.234 -10.049 1.00 82.44 104 PRO A C 1
ATOM 761 O O . PRO A 1 104 ? 2.629 14.607 -9.661 1.00 82.44 104 PRO A O 1
ATOM 764 N N . GLU A 1 105 ? 4.157 14.378 -11.299 1.00 84.62 105 GLU A N 1
ATOM 765 C CA . GLU A 1 105 ? 3.304 14.874 -12.375 1.00 84.62 105 GLU A CA 1
ATOM 766 C C . GLU A 1 105 ? 2.739 13.671 -13.130 1.00 84.62 105 GLU A C 1
ATOM 768 O O . GLU A 1 105 ? 3.493 12.819 -13.585 1.00 84.62 105 GLU A O 1
ATOM 773 N N . ILE A 1 106 ? 1.412 13.586 -13.225 1.00 84.38 106 ILE A N 1
ATOM 774 C CA . ILE A 1 106 ? 0.706 12.521 -13.942 1.00 84.38 106 ILE A CA 1
ATOM 775 C C . ILE A 1 106 ? -0.028 13.192 -15.100 1.00 84.38 106 ILE A C 1
ATOM 777 O O . ILE A 1 106 ? -1.001 13.911 -14.871 1.00 84.38 106 ILE A O 1
ATOM 781 N N . PHE A 1 107 ? 0.482 13.041 -16.319 1.00 84.62 107 PHE A N 1
ATOM 782 C CA . PHE A 1 107 ? 0.016 13.817 -17.479 1.00 84.62 107 PHE A CA 1
ATOM 783 C C . PHE A 1 107 ? -0.016 13.036 -18.795 1.00 84.62 107 PHE A C 1
ATOM 785 O O . PHE A 1 107 ? -0.644 13.494 -19.746 1.00 84.62 107 PHE A O 1
ATOM 792 N N . ASP A 1 108 ? 0.636 11.878 -18.860 1.00 89.75 108 ASP A N 1
ATOM 793 C CA . ASP A 1 108 ? 0.695 11.017 -20.040 1.00 89.75 108 ASP A CA 1
ATOM 794 C C . ASP A 1 108 ? 0.245 9.586 -19.710 1.00 89.75 108 ASP A C 1
ATOM 796 O O . ASP A 1 108 ? 0.003 9.232 -18.554 1.00 89.75 108 ASP A O 1
ATOM 800 N N . GLU A 1 109 ? 0.088 8.757 -20.743 1.00 90.44 109 GLU A N 1
ATOM 801 C CA . GLU A 1 109 ? -0.377 7.375 -20.585 1.00 90.44 109 GLU A CA 1
ATOM 802 C C . GLU A 1 109 ? 0.593 6.524 -19.750 1.00 90.44 109 GLU A C 1
ATOM 804 O O . GLU A 1 109 ? 0.151 5.680 -18.973 1.00 90.44 109 GLU A O 1
ATOM 809 N N . GLU A 1 110 ? 1.902 6.773 -19.851 1.00 89.00 110 GLU A N 1
ATOM 810 C CA . GLU A 1 110 ? 2.927 6.033 -19.107 1.00 89.00 110 GLU A CA 1
ATOM 811 C C . GLU A 1 110 ? 2.871 6.345 -17.602 1.00 89.00 110 GLU A C 1
ATOM 813 O O . GLU A 1 110 ? 2.788 5.437 -16.771 1.00 89.00 110 GLU A O 1
ATOM 818 N N . SER A 1 111 ? 2.842 7.628 -17.229 1.00 89.81 111 SER A N 1
ATOM 819 C CA . SER A 1 111 ? 2.682 8.057 -15.836 1.00 89.81 111 SER A CA 1
ATOM 820 C C . SER A 1 111 ? 1.334 7.620 -15.262 1.00 89.81 111 SER A C 1
ATOM 822 O O . SER A 1 111 ? 1.292 7.199 -14.104 1.00 89.81 111 SER A O 1
ATOM 824 N N . LEU A 1 112 ? 0.256 7.626 -16.058 1.00 91.06 112 LEU A N 1
ATOM 825 C CA . LEU A 1 112 ? -1.059 7.108 -15.660 1.00 91.06 112 LEU A CA 1
ATOM 826 C C . LEU A 1 112 ? -1.067 5.593 -15.439 1.00 91.06 112 LEU A C 1
ATOM 828 O O . LEU A 1 112 ? -1.777 5.133 -14.548 1.00 91.06 112 LEU A O 1
ATOM 832 N N . ALA A 1 113 ? -0.297 4.828 -16.217 1.00 92.25 113 ALA A N 1
ATOM 833 C CA . ALA A 1 113 ? -0.202 3.375 -16.091 1.00 92.25 113 ALA A CA 1
ATOM 834 C C . ALA A 1 113 ?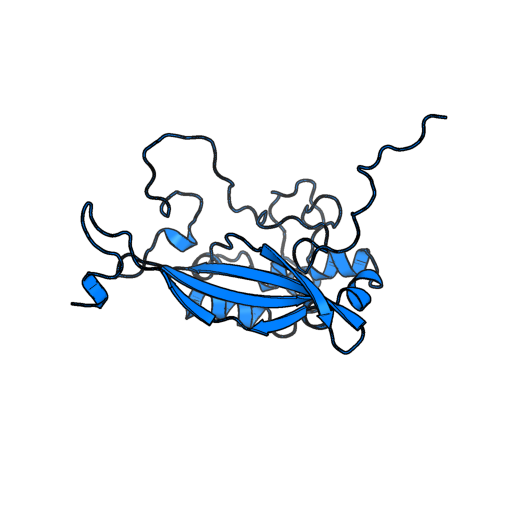 0.688 2.919 -14.920 1.00 92.25 113 ALA A C 1
ATOM 836 O O . ALA A 1 113 ? 0.550 1.786 -14.454 1.00 92.25 113 ALA A O 1
ATOM 837 N N . SER A 1 114 ? 1.572 3.789 -14.424 1.00 92.56 114 SER A N 1
ATOM 838 C CA . SER A 1 114 ? 2.443 3.501 -13.281 1.00 92.56 114 SER A CA 1
ATOM 839 C C . SER A 1 114 ? 1.679 3.276 -11.971 1.00 92.56 114 SER A C 1
ATOM 841 O O . SER A 1 114 ? 0.595 3.825 -11.757 1.00 92.56 114 SER A O 1
ATOM 843 N N . HIS A 1 115 ? 2.290 2.554 -11.030 1.00 90.81 115 HIS A N 1
ATOM 844 C CA . HIS A 1 115 ? 1.717 2.260 -9.715 1.00 90.81 115 HIS A CA 1
ATOM 845 C C . HIS A 1 115 ? 1.227 3.526 -8.994 1.00 90.81 115 HIS A C 1
ATOM 847 O O . HIS A 1 115 ? 0.094 3.585 -8.516 1.00 90.81 115 HIS A O 1
ATOM 853 N N . ILE A 1 116 ? 2.050 4.584 -8.929 1.00 84.56 116 ILE A N 1
ATOM 854 C CA . ILE A 1 116 ? 1.670 5.815 -8.214 1.00 84.56 116 ILE A CA 1
ATOM 855 C C . ILE A 1 116 ? 0.635 6.652 -8.970 1.00 84.56 116 ILE A C 1
ATOM 857 O O . ILE A 1 116 ? -0.129 7.373 -8.319 1.00 84.56 116 ILE A O 1
ATOM 861 N N . GLY A 1 117 ? 0.614 6.570 -10.306 1.00 88.25 117 GLY A N 1
ATOM 862 C CA . GLY A 1 117 ? -0.383 7.231 -11.144 1.00 88.25 117 GLY A CA 1
ATOM 863 C C . GLY A 1 117 ? -1.752 6.589 -10.973 1.00 88.25 117 GLY A C 1
ATOM 864 O O . GLY A 1 117 ? -2.721 7.275 -10.650 1.00 88.25 117 GLY A O 1
ATOM 865 N N . ARG A 1 118 ? -1.813 5.256 -11.049 1.00 90.75 118 ARG A N 1
ATOM 866 C CA . ARG A 1 118 ? -3.034 4.475 -10.810 1.00 90.75 118 ARG A CA 1
ATOM 867 C C . ARG A 1 118 ? -3.534 4.616 -9.371 1.00 90.75 118 ARG A C 1
ATOM 869 O O . ARG A 1 118 ? -4.728 4.842 -9.153 1.00 90.75 118 ARG A O 1
ATOM 876 N N . ALA A 1 119 ? -2.633 4.564 -8.386 1.00 87.81 119 ALA A N 1
ATOM 877 C CA . ALA A 1 119 ? -2.991 4.708 -6.974 1.00 87.81 119 ALA A CA 1
ATOM 878 C C . ALA A 1 119 ? -3.579 6.092 -6.649 1.00 87.81 119 ALA A C 1
ATOM 880 O O . ALA A 1 119 ? -4.536 6.207 -5.876 1.00 87.81 119 ALA A O 1
ATOM 881 N N . ASN A 1 120 ? -3.026 7.160 -7.231 1.00 86.12 120 ASN A N 1
ATOM 882 C CA . ASN A 1 120 ? -3.503 8.521 -7.015 1.00 86.12 120 ASN A CA 1
ATOM 883 C C . ASN A 1 120 ? -3.357 9.381 -8.282 1.00 86.12 120 ASN A C 1
ATOM 885 O O . ASN A 1 120 ? -2.287 9.920 -8.567 1.00 86.12 120 ASN A O 1
ATOM 889 N N . LEU A 1 121 ? -4.489 9.591 -8.961 1.00 83.94 121 LEU A N 1
ATOM 890 C CA . LEU A 1 121 ? -4.604 10.405 -10.174 1.00 83.94 121 LEU A CA 1
ATOM 891 C C . LEU A 1 121 ? -4.361 11.905 -9.936 1.00 83.94 121 LEU A C 1
ATOM 893 O O . LEU A 1 121 ? -4.195 12.643 -10.899 1.00 83.94 121 LEU A O 1
ATOM 897 N N . ARG A 1 122 ? -4.365 12.374 -8.677 1.00 82.81 122 ARG A N 1
ATOM 898 C CA . ARG A 1 122 ? -4.143 13.786 -8.291 1.00 82.81 122 ARG A CA 1
ATOM 899 C C . ARG A 1 122 ? -5.114 14.774 -8.943 1.00 82.81 122 ARG A C 1
ATOM 901 O O . ARG A 1 122 ? -4.796 15.935 -9.175 1.00 82.81 122 ARG A O 1
ATOM 908 N N . THR A 1 123 ? -6.335 14.315 -9.180 1.00 84.94 123 THR A N 1
ATOM 909 C CA . THR A 1 123 ? -7.470 15.130 -9.626 1.00 84.94 123 THR A CA 1
ATOM 910 C C . THR A 1 123 ? -8.233 15.702 -8.430 1.00 84.94 123 THR A C 1
ATOM 912 O O . THR A 1 123 ? -8.069 15.235 -7.301 1.00 84.94 123 THR A O 1
ATOM 915 N N . SER A 1 124 ? -9.127 16.668 -8.659 1.00 81.94 124 SER A N 1
ATOM 916 C CA . SER A 1 124 ? -9.959 17.272 -7.602 1.00 81.94 124 SER A CA 1
ATOM 917 C C . SER A 1 124 ? -10.771 16.249 -6.787 1.00 81.94 124 SER A C 1
ATOM 919 O O . SER A 1 124 ? -10.987 16.456 -5.596 1.00 81.94 124 SER A O 1
ATOM 921 N N . GLY A 1 125 ? -11.164 15.118 -7.386 1.00 82.38 125 GLY A N 1
ATOM 922 C CA . GLY A 1 125 ? -11.876 14.027 -6.705 1.00 82.38 125 GLY A CA 1
ATOM 923 C C . GLY A 1 125 ? -10.986 13.066 -5.908 1.00 82.38 125 GLY A C 1
ATOM 924 O O . GLY A 1 125 ? -11.490 12.293 -5.093 1.00 82.38 125 GLY A O 1
ATOM 925 N N . SER A 1 126 ? -9.662 13.114 -6.091 1.00 80.62 126 SER A N 1
ATOM 926 C CA . SER A 1 126 ? -8.738 12.111 -5.538 1.00 80.62 126 SER A CA 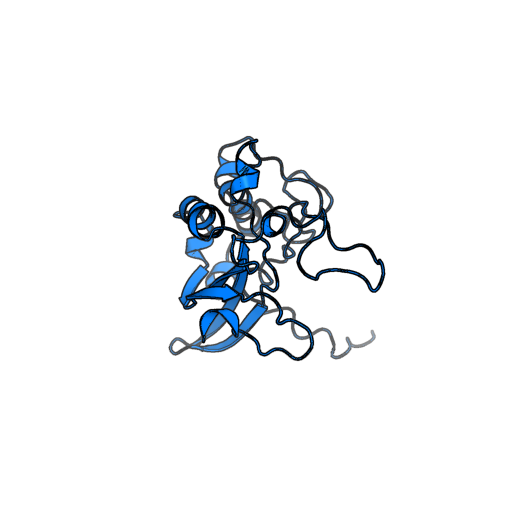1
ATOM 927 C C . SER A 1 126 ? -8.666 12.126 -4.010 1.00 80.62 126 SER A C 1
ATOM 929 O O . SER A 1 126 ? -8.387 11.091 -3.409 1.00 80.62 126 SER A O 1
ATOM 931 N N . ALA A 1 127 ? -8.986 13.260 -3.375 1.00 81.12 127 ALA A N 1
ATOM 932 C CA . ALA A 1 127 ? -8.994 13.394 -1.920 1.00 81.12 127 ALA A CA 1
ATOM 933 C C . ALA A 1 127 ? -9.980 12.443 -1.219 1.00 81.12 127 ALA A C 1
ATOM 935 O O . ALA A 1 127 ? -9.710 12.003 -0.104 1.00 81.12 127 ALA A O 1
ATOM 936 N N . SER A 1 128 ? -11.081 12.081 -1.886 1.00 82.25 128 SER A N 1
ATOM 937 C CA . SER A 1 128 ? -12.059 11.112 -1.365 1.00 82.25 128 SER A CA 1
ATOM 938 C C . SER A 1 128 ? -11.505 9.684 -1.260 1.00 82.25 128 SER A C 1
ATOM 940 O O . SER A 1 128 ? -12.026 8.879 -0.495 1.00 82.25 128 SER A O 1
ATOM 942 N N . HIS A 1 129 ? -10.409 9.394 -1.969 1.00 83.56 129 HIS A N 1
ATOM 943 C CA . HIS A 1 129 ? -9.762 8.082 -2.013 1.00 83.56 129 HIS A CA 1
ATOM 944 C C . HIS A 1 129 ? -8.464 8.014 -1.207 1.00 83.56 129 HIS A C 1
ATOM 946 O O . HIS A 1 129 ? -7.704 7.048 -1.312 1.00 83.56 129 HIS A O 1
ATOM 952 N N . TYR A 1 130 ? -8.158 9.055 -0.431 1.00 83.38 130 TYR A N 1
ATOM 953 C CA . TYR A 1 130 ? -6.952 9.071 0.380 1.00 83.38 130 TYR A CA 1
ATOM 954 C C . TYR A 1 130 ? -7.040 8.046 1.511 1.00 83.38 130 TYR A C 1
ATOM 956 O O . TYR A 1 130 ? -8.062 7.887 2.175 1.00 83.38 130 TYR A O 1
ATOM 964 N N . MET A 1 131 ? -5.916 7.380 1.754 1.00 81.56 131 MET A N 1
ATOM 965 C CA . MET A 1 131 ? -5.725 6.465 2.872 1.00 81.56 131 MET A CA 1
ATOM 966 C C . MET A 1 131 ? -4.394 6.775 3.552 1.00 81.56 131 MET A C 1
ATOM 968 O O . MET A 1 131 ? -3.413 7.118 2.889 1.00 81.56 131 MET A O 1
ATOM 972 N N . LEU A 1 132 ? -4.331 6.613 4.871 1.00 83.94 132 LEU A N 1
ATOM 973 C CA . LEU A 1 132 ? -3.062 6.641 5.583 1.00 83.94 132 LEU A CA 1
ATOM 974 C C . LEU A 1 132 ? -2.411 5.262 5.487 1.00 83.94 132 LEU A C 1
ATOM 976 O O . LEU A 1 132 ? -2.821 4.330 6.175 1.00 83.94 132 LEU A O 1
ATOM 980 N N . ARG A 1 133 ? -1.346 5.144 4.698 1.00 81.38 133 ARG A N 1
ATOM 981 C CA . ARG A 1 133 ? -0.473 3.963 4.704 1.00 81.38 133 ARG A CA 1
ATOM 982 C C . ARG A 1 133 ? 0.500 4.092 5.875 1.00 81.38 133 ARG A C 1
ATOM 984 O O . ARG A 1 133 ? 1.428 4.894 5.816 1.00 81.38 133 ARG A O 1
ATOM 991 N N . ARG A 1 134 ? 0.279 3.353 6.967 1.00 70.38 134 ARG A N 1
ATOM 992 C CA . ARG A 1 134 ? 1.113 3.435 8.180 1.00 70.38 134 ARG A CA 1
ATOM 993 C C . ARG A 1 134 ? 1.668 2.059 8.512 1.00 70.38 134 ARG A C 1
ATOM 995 O O . ARG A 1 134 ? 0.916 1.185 8.923 1.00 70.38 134 ARG A O 1
ATOM 1002 N N . GLY A 1 135 ? 2.986 1.904 8.387 1.00 58.38 135 GLY A N 1
ATOM 1003 C CA . GLY A 1 135 ? 3.668 0.656 8.730 1.00 58.38 135 GLY A CA 1
ATOM 1004 C C . GLY A 1 135 ? 3.499 -0.412 7.657 1.00 58.38 135 GLY A C 1
ATOM 1005 O O . GLY A 1 135 ? 2.932 -1.466 7.911 1.00 58.38 135 GLY A O 1
ATOM 1006 N N . ALA A 1 136 ? 4.007 -0.141 6.455 1.00 61.75 136 ALA A N 1
ATOM 1007 C CA . ALA A 1 136 ? 4.301 -1.214 5.523 1.00 61.75 136 ALA A CA 1
ATOM 1008 C C . ALA A 1 136 ? 5.535 -1.957 6.068 1.00 61.75 136 ALA A C 1
ATOM 1010 O O . ALA A 1 136 ? 6.658 -1.458 5.978 1.00 61.75 136 ALA A O 1
ATOM 1011 N N . PHE A 1 137 ? 5.318 -3.087 6.737 1.00 78.50 137 PH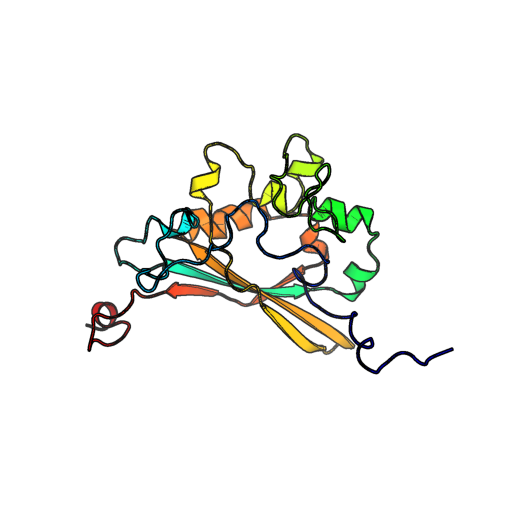E A N 1
ATOM 1012 C CA . PHE A 1 137 ? 6.402 -3.874 7.324 1.00 78.50 137 PHE A CA 1
ATOM 1013 C C . PHE A 1 137 ? 6.903 -4.873 6.297 1.00 78.50 137 PHE A C 1
ATOM 1015 O O . PHE A 1 137 ? 6.109 -5.587 5.690 1.00 78.50 137 PHE A O 1
ATOM 1022 N N . ASN A 1 138 ? 8.214 -4.968 6.118 1.00 83.75 138 ASN A N 1
ATOM 1023 C CA . ASN A 1 138 ? 8.757 -6.075 5.343 1.00 83.75 138 ASN A CA 1
ATOM 1024 C C . ASN A 1 138 ? 8.720 -7.331 6.195 1.00 83.75 138 ASN A C 1
ATOM 1026 O O . ASN A 1 138 ? 9.024 -7.281 7.388 1.00 83.75 138 ASN A O 1
ATOM 1030 N N . TYR A 1 139 ? 8.392 -8.450 5.570 1.00 87.56 139 TYR A N 1
ATOM 1031 C CA . TYR A 1 139 ? 8.545 -9.753 6.187 1.00 87.56 139 TYR A CA 1
ATOM 1032 C C . TYR A 1 139 ? 9.542 -10.584 5.383 1.00 87.56 139 TYR A C 1
ATOM 1034 O O . TYR A 1 139 ? 9.623 -10.465 4.159 1.00 87.56 139 TYR A O 1
ATOM 1042 N N . THR A 1 140 ? 10.255 -11.450 6.095 1.00 91.31 140 THR A N 1
ATOM 1043 C CA . THR A 1 140 ? 11.064 -12.531 5.538 1.00 91.31 140 THR A CA 1
ATOM 1044 C C . THR A 1 140 ? 10.796 -13.762 6.385 1.00 91.31 140 THR A C 1
ATOM 1046 O O . THR A 1 140 ? 10.981 -13.729 7.599 1.00 91.31 140 THR A O 1
ATOM 1049 N N . ASN A 1 141 ? 10.357 -14.835 5.744 1.00 90.75 141 ASN A N 1
ATOM 1050 C CA . ASN A 1 141 ? 9.948 -16.087 6.370 1.00 90.75 141 ASN A CA 1
ATOM 1051 C C . ASN A 1 141 ? 10.820 -17.271 5.902 1.00 90.75 141 ASN A C 1
ATOM 1053 O O . ASN A 1 141 ? 10.434 -18.431 5.987 1.00 90.75 141 ASN A O 1
ATOM 1057 N N . GLY A 1 142 ? 12.023 -16.974 5.397 1.00 90.62 142 GLY A N 1
ATOM 1058 C CA . GLY A 1 142 ? 12.975 -17.972 4.915 1.00 90.62 142 GLY A CA 1
ATOM 1059 C C . GLY A 1 142 ? 12.729 -18.372 3.463 1.00 90.62 142 GLY A C 1
ATOM 1060 O O . GLY A 1 142 ? 12.539 -17.512 2.602 1.00 90.62 142 GLY A O 1
ATOM 1061 N N . LEU A 1 143 ? 12.807 -19.674 3.189 1.00 91.00 143 LEU A N 1
ATOM 1062 C CA . LEU A 1 143 ? 12.611 -20.259 1.864 1.00 91.00 143 LEU A CA 1
ATOM 1063 C C . LEU A 1 143 ? 11.297 -21.039 1.827 1.00 91.00 143 LEU A C 1
ATOM 1065 O O . LEU A 1 143 ? 10.938 -21.699 2.800 1.00 91.00 143 LEU A O 1
ATOM 1069 N N . ASP A 1 144 ? 10.599 -20.976 0.699 1.00 87.56 144 ASP A N 1
ATOM 1070 C CA . ASP A 1 144 ? 9.404 -21.778 0.457 1.00 87.56 144 ASP A CA 1
ATOM 1071 C C . ASP A 1 144 ? 9.736 -23.190 -0.062 1.00 87.56 144 ASP A C 1
ATOM 1073 O O . ASP A 1 144 ? 10.899 -23.561 -0.243 1.00 87.56 144 ASP A O 1
ATOM 1077 N N . GLY A 1 145 ? 8.698 -23.987 -0.340 1.00 88.44 145 GLY A N 1
ATOM 1078 C CA . GLY A 1 145 ? 8.841 -25.353 -0.860 1.00 88.44 145 GLY A CA 1
ATOM 1079 C C . GLY A 1 145 ? 9.549 -25.465 -2.218 1.00 88.44 145 GLY A C 1
ATOM 1080 O O . GLY A 1 145 ? 9.966 -26.558 -2.589 1.00 88.44 145 GLY A O 1
ATOM 1081 N N . ASN A 1 146 ? 9.737 -24.351 -2.931 1.00 89.25 146 ASN A N 1
ATOM 1082 C CA . ASN A 1 146 ? 10.436 -24.282 -4.213 1.00 89.25 146 ASN A CA 1
ATOM 1083 C C . ASN A 1 146 ? 11.835 -23.657 -4.069 1.00 89.25 146 ASN A C 1
ATOM 1085 O O . ASN A 1 146 ? 12.453 -23.286 -5.069 1.00 89.25 146 ASN A O 1
ATOM 1089 N N . ASN A 1 147 ? 12.335 -23.526 -2.835 1.00 89.62 147 ASN A N 1
ATOM 1090 C CA . ASN A 1 147 ? 13.620 -22.916 -2.509 1.00 89.62 147 ASN A CA 1
ATOM 1091 C C . ASN A 1 147 ? 13.731 -21.447 -2.969 1.00 89.62 147 ASN A C 1
ATOM 1093 O O . ASN A 1 147 ? 14.821 -20.953 -3.267 1.00 89.62 147 ASN A O 1
ATOM 1097 N N . GLN A 1 148 ? 12.599 -20.743 -3.043 1.00 88.44 148 GLN A N 1
ATOM 1098 C CA . GLN A 1 148 ? 12.537 -19.309 -3.309 1.00 88.44 148 GLN A CA 1
ATOM 1099 C C . GLN A 1 148 ? 12.367 -18.547 -1.997 1.00 88.44 148 GLN A C 1
ATOM 1101 O O . GLN A 1 148 ? 11.728 -19.034 -1.070 1.00 88.44 148 GLN A O 1
ATOM 1106 N N . LEU A 1 149 ? 12.895 -17.323 -1.922 1.00 89.25 149 LEU A N 1
ATOM 1107 C CA . LEU A 1 149 ? 12.697 -16.467 -0.751 1.00 89.25 149 LEU A CA 1
ATOM 1108 C C . LEU A 1 149 ? 11.200 -16.182 -0.546 1.00 89.25 149 LEU A C 1
ATOM 1110 O O . LEU A 1 149 ? 10.529 -15.647 -1.435 1.00 89.25 149 LEU A O 1
ATOM 1114 N N . ASP A 1 150 ? 10.686 -16.536 0.630 1.00 91.12 150 ASP A N 1
ATOM 1115 C CA . ASP A 1 150 ? 9.375 -16.104 1.101 1.00 91.12 150 ASP A CA 1
ATOM 1116 C C . ASP A 1 150 ? 9.550 -14.778 1.831 1.00 91.12 150 ASP A C 1
ATOM 1118 O O . ASP A 1 150 ? 9.891 -14.709 3.011 1.00 91.12 150 ASP A O 1
ATOM 1122 N N . GLN A 1 151 ? 9.397 -13.704 1.073 1.00 92.56 151 GLN A N 1
ATOM 1123 C CA . GLN A 1 151 ? 9.537 -12.350 1.566 1.00 92.56 151 GLN A CA 1
ATOM 1124 C C . GLN A 1 151 ? 8.504 -11.462 0.889 1.00 92.56 151 GLN A C 1
ATOM 1126 O O . GLN A 1 151 ? 8.096 -11.704 -0.250 1.00 92.56 151 GLN A O 1
ATOM 1131 N N . GLY A 1 152 ? 8.088 -10.412 1.577 1.00 91.06 152 GLY A N 1
ATOM 1132 C CA . GLY A 1 152 ? 7.062 -9.524 1.062 1.00 91.06 152 GLY A CA 1
ATOM 1133 C C . GLY A 1 152 ? 6.822 -8.300 1.925 1.00 91.06 152 GLY A C 1
ATOM 1134 O O . GLY A 1 152 ? 7.614 -7.932 2.793 1.00 91.06 152 GLY A O 1
ATOM 1135 N N . LEU A 1 153 ? 5.682 -7.680 1.673 1.00 88.75 153 LEU A N 1
ATOM 1136 C CA . LEU A 1 153 ? 5.175 -6.541 2.403 1.00 88.75 153 LEU A CA 1
ATOM 1137 C C . LEU A 1 153 ? 3.919 -6.944 3.173 1.00 88.75 153 LEU A C 1
ATOM 1139 O O . LEU A 1 153 ? 2.963 -7.454 2.597 1.00 88.75 153 LEU A O 1
ATOM 1143 N N . VAL A 1 154 ? 3.888 -6.650 4.465 1.00 91.00 154 VAL A N 1
ATOM 1144 C CA . VAL A 1 154 ? 2.648 -6.526 5.225 1.00 91.00 154 VAL A CA 1
ATOM 1145 C C . VAL A 1 154 ? 2.191 -5.080 5.084 1.00 91.00 154 VAL A C 1
ATOM 1147 O O . VAL A 1 154 ? 2.659 -4.183 5.784 1.00 91.00 154 VAL A O 1
ATOM 1150 N N . PHE A 1 155 ? 1.320 -4.848 4.110 1.00 89.50 155 PHE A N 1
ATOM 1151 C CA . PHE A 1 155 ? 0.702 -3.558 3.858 1.00 89.50 155 PHE A CA 1
ATOM 1152 C C . PHE A 1 155 ? -0.396 -3.302 4.888 1.00 89.50 155 PHE A C 1
ATOM 1154 O O . PHE A 1 155 ? -1.274 -4.146 5.084 1.00 89.50 155 PHE A O 1
ATOM 1161 N N . VAL A 1 156 ? -0.362 -2.122 5.506 1.00 87.69 156 VAL A N 1
ATOM 1162 C CA . VAL A 1 156 ? -1.373 -1.663 6.462 1.00 87.69 156 VAL A CA 1
ATOM 1163 C C . VAL A 1 156 ? -1.807 -0.248 6.093 1.00 87.69 156 VAL A C 1
ATOM 1165 O O . VAL A 1 156 ? -0.976 0.661 5.980 1.00 87.69 156 VAL A O 1
ATOM 1168 N N . SER A 1 157 ? -3.114 -0.050 5.934 1.00 87.31 157 SER A N 1
ATOM 1169 C CA . SER A 1 157 ? -3.702 1.270 5.707 1.00 87.31 157 SER A CA 1
ATOM 1170 C C . SER A 1 157 ? -4.896 1.548 6.609 1.00 87.31 157 SER A C 1
ATOM 1172 O O . SER A 1 157 ? -5.583 0.625 7.049 1.00 87.31 157 SER A O 1
ATOM 1174 N N . TYR A 1 158 ? -5.133 2.834 6.855 1.00 86.38 158 TYR A N 1
ATOM 1175 C CA . TYR A 1 158 ? -6.249 3.356 7.631 1.00 86.38 158 TYR A CA 1
ATOM 1176 C C . TYR A 1 158 ? -7.021 4.392 6.819 1.00 86.38 158 TYR A C 1
ATOM 1178 O O . TYR A 1 158 ? -6.427 5.268 6.185 1.00 86.38 158 TYR A O 1
ATOM 1186 N N . GLN A 1 159 ? -8.344 4.294 6.848 1.00 87.19 159 GLN A N 1
ATOM 1187 C CA . GLN A 1 159 ? -9.240 5.126 6.052 1.00 87.19 159 GLN A CA 1
ATOM 1188 C C . GLN A 1 159 ? -10.604 5.274 6.746 1.00 87.19 159 GLN A C 1
ATOM 1190 O O . GLN A 1 159 ? -10.939 4.491 7.645 1.00 87.19 159 GLN A O 1
ATOM 1195 N N . PRO A 1 160 ? -11.408 6.275 6.364 1.00 85.81 160 PRO A N 1
ATOM 1196 C CA . PRO A 1 160 ? -12.714 6.499 6.967 1.00 85.81 160 PRO A CA 1
ATOM 1197 C C . PRO A 1 160 ? -13.813 5.660 6.294 1.00 85.81 160 PRO A C 1
ATOM 1199 O O . PRO A 1 160 ? -14.864 5.436 6.881 1.00 85.81 160 PRO A O 1
ATOM 1202 N N . SER A 1 161 ? -13.543 5.139 5.097 1.00 88.69 161 SER A N 1
ATOM 1203 C CA . SER A 1 161 ? -14.398 4.251 4.306 1.00 88.69 161 SER A CA 1
ATOM 1204 C C . SER A 1 161 ? -13.495 3.222 3.618 1.00 88.69 161 SER A C 1
ATOM 1206 O O . SER A 1 161 ? -12.492 3.602 3.003 1.00 88.69 161 SER A O 1
ATOM 1208 N N . ILE A 1 162 ? -13.782 1.922 3.768 1.00 90.00 162 ILE A N 1
ATOM 1209 C CA . ILE A 1 162 ? -13.017 0.861 3.081 1.00 90.00 162 ILE A CA 1
ATOM 1210 C C . ILE A 1 162 ? -13.266 0.937 1.576 1.00 90.00 162 ILE A C 1
ATOM 1212 O O . ILE A 1 162 ? -12.332 0.779 0.787 1.00 90.00 162 ILE A O 1
ATOM 1216 N N . GLU A 1 163 ? -14.519 1.188 1.210 1.00 91.69 163 GLU A N 1
ATOM 1217 C CA . GLU A 1 163 ? -15.027 1.263 -0.148 1.00 91.69 163 GLU A CA 1
ATOM 1218 C C . GLU A 1 163 ? -14.355 2.403 -0.912 1.00 91.69 163 GLU A C 1
ATOM 1220 O O . GLU A 1 163 ? -13.771 2.164 -1.972 1.00 91.69 163 GLU A O 1
ATOM 1225 N N . ASP A 1 164 ? -14.366 3.610 -0.342 1.00 89.56 164 ASP A N 1
ATOM 1226 C CA . ASP A 1 164 ? -13.831 4.804 -1.003 1.00 89.56 164 ASP A CA 1
ATOM 1227 C C . ASP A 1 164 ? -12.306 4.877 -0.930 1.00 89.56 164 ASP A C 1
ATOM 1229 O O . ASP A 1 164 ? -11.680 5.415 -1.837 1.00 89.56 164 ASP A O 1
ATOM 1233 N N . GLY A 1 165 ? -11.694 4.328 0.122 1.00 88.75 165 GLY A N 1
ATOM 1234 C CA . GLY A 1 165 ? -10.245 4.319 0.299 1.00 88.75 165 GLY A CA 1
ATOM 1235 C C . GLY A 1 165 ? -9.582 3.127 -0.390 1.00 88.75 165 GLY A C 1
ATOM 1236 O O . GLY A 1 165 ? -9.235 3.163 -1.573 1.00 88.75 165 GLY A O 1
ATOM 1237 N N . PHE A 1 166 ? -9.358 2.061 0.381 1.00 90.69 166 PHE A N 1
ATOM 1238 C CA . PHE A 1 166 ? -8.552 0.920 -0.052 1.00 90.69 166 PHE A CA 1
ATOM 1239 C C . PHE A 1 166 ? -9.139 0.204 -1.276 1.00 90.69 166 PHE A C 1
ATOM 1241 O O . PHE A 1 166 ? -8.401 -0.075 -2.217 1.00 90.69 166 PHE A O 1
ATOM 1248 N N . ILE A 1 167 ? -10.448 -0.075 -1.300 1.00 92.81 167 ILE A N 1
ATOM 1249 C CA . ILE A 1 167 ? -11.069 -0.822 -2.405 1.00 92.81 167 ILE A CA 1
ATOM 1250 C C . ILE A 1 167 ? -11.048 -0.007 -3.703 1.00 92.81 167 ILE A C 1
ATOM 1252 O O . ILE A 1 167 ? -10.692 -0.554 -4.745 1.00 92.81 167 ILE A O 1
ATOM 1256 N N . ALA A 1 168 ? -11.385 1.285 -3.668 1.00 92.25 168 ALA A N 1
ATOM 1257 C CA . ALA A 1 168 ? -11.341 2.135 -4.860 1.00 92.25 168 ALA A CA 1
ATOM 1258 C C . ALA A 1 168 ? -9.920 2.291 -5.425 1.00 92.25 168 ALA A C 1
ATOM 1260 O O . ALA A 1 168 ? -9.733 2.330 -6.641 1.00 92.25 168 ALA A O 1
ATOM 1261 N N . VAL A 1 169 ? -8.905 2.379 -4.561 1.00 90.81 169 VAL A N 1
ATOM 1262 C CA . VAL A 1 169 ? -7.498 2.394 -4.989 1.00 90.81 169 VAL A CA 1
ATOM 1263 C C . VAL A 1 169 ? -7.093 1.040 -5.565 1.00 90.81 169 VAL A C 1
ATOM 1265 O O . VAL A 1 169 ? -6.527 1.009 -6.650 1.00 90.81 169 VAL A O 1
ATOM 1268 N N . GLN A 1 170 ? -7.432 -0.073 -4.909 1.00 92.56 170 GLN A N 1
ATOM 1269 C CA . GLN A 1 170 ? -7.085 -1.408 -5.400 1.00 92.56 170 GLN A CA 1
ATOM 1270 C C . GLN A 1 170 ? -7.717 -1.696 -6.767 1.00 92.56 170 GLN A C 1
ATOM 1272 O O . GLN A 1 170 ? -7.007 -2.113 -7.669 1.00 92.56 170 GLN A O 1
ATOM 1277 N N . ARG A 1 171 ? -8.999 -1.360 -6.968 1.00 93.69 171 ARG A N 1
ATOM 1278 C CA . ARG A 1 171 ? -9.671 -1.476 -8.278 1.00 93.69 171 ARG A CA 1
ATOM 1279 C C . ARG A 1 171 ? -8.975 -0.683 -9.378 1.00 93.69 171 ARG A C 1
ATOM 1281 O O . ARG A 1 171 ? -9.001 -1.070 -10.539 1.00 93.69 171 ARG A O 1
ATOM 1288 N N . ARG A 1 172 ? -8.380 0.460 -9.028 1.00 92.12 172 ARG A N 1
ATOM 1289 C CA . ARG A 1 172 ? -7.568 1.227 -9.972 1.00 92.12 172 ARG A CA 1
ATOM 1290 C C . ARG A 1 172 ? -6.226 0.574 -10.223 1.00 92.12 172 ARG A C 1
ATOM 1292 O O . ARG A 1 172 ? -5.729 0.746 -11.322 1.00 92.12 172 ARG A O 1
ATOM 1299 N N . LEU A 1 173 ? -5.645 -0.134 -9.261 1.00 92.19 173 LEU A N 1
ATOM 1300 C CA . LEU A 1 173 ? -4.388 -0.862 -9.433 1.00 92.19 173 LEU A CA 1
ATOM 1301 C C . LEU A 1 173 ? -4.552 -2.157 -10.238 1.00 92.19 173 LEU A C 1
ATOM 1303 O O . LEU A 1 173 ? -3.576 -2.581 -10.836 1.00 92.19 173 LEU A O 1
ATOM 1307 N N . ASP A 1 174 ?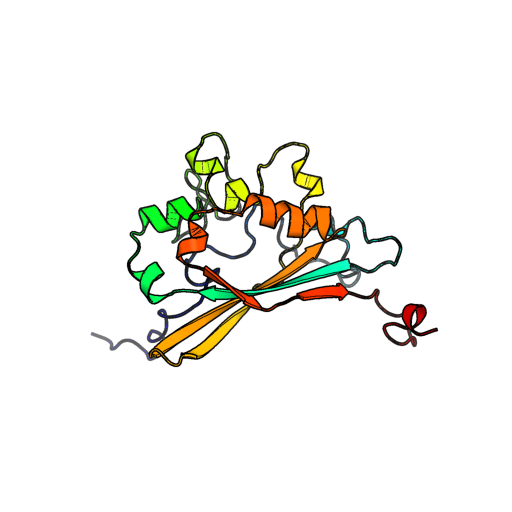 -5.757 -2.725 -10.333 1.00 92.19 174 ASP A N 1
ATOM 1308 C CA . ASP A 1 174 ? -6.000 -3.970 -11.076 1.00 92.19 174 ASP A CA 1
ATOM 1309 C C . ASP A 1 174 ? -5.449 -3.912 -12.521 1.00 92.19 174 ASP A C 1
ATOM 1311 O O . ASP A 1 174 ? -5.820 -3.045 -13.324 1.00 92.19 174 ASP A O 1
ATOM 1315 N N . GLY A 1 175 ? -4.559 -4.844 -12.865 1.00 91.38 175 GLY A N 1
ATOM 1316 C CA . GLY A 1 175 ? -3.872 -4.908 -14.159 1.00 91.38 175 GLY A CA 1
ATOM 1317 C C . GLY A 1 175 ? -2.669 -3.968 -14.292 1.00 91.38 175 GLY A C 1
ATOM 1318 O O . GLY A 1 175 ? -2.286 -3.611 -15.408 1.00 91.38 175 GLY A O 1
ATOM 1319 N N . GLU A 1 176 ? -2.094 -3.504 -13.182 1.00 92.31 176 GLU A N 1
ATOM 1320 C CA . GLU A 1 176 ? -0.821 -2.784 -13.195 1.00 92.31 176 GLU A CA 1
ATOM 1321 C C . GLU A 1 176 ? 0.378 -3.700 -13.487 1.00 92.31 176 GLU A C 1
ATOM 1323 O O . GLU A 1 176 ? 0.368 -4.895 -13.199 1.00 92.31 176 GLU A O 1
ATOM 1328 N N . ALA A 1 177 ? 1.474 -3.117 -13.978 1.00 92.38 177 ALA A N 1
ATOM 1329 C CA . ALA A 1 177 ? 2.703 -3.861 -14.260 1.00 92.38 177 ALA A CA 1
ATOM 1330 C C . ALA A 1 177 ? 3.351 -4.483 -13.003 1.00 92.38 177 ALA A C 1
ATOM 1332 O O . ALA A 1 177 ? 4.084 -5.465 -13.099 1.00 92.38 177 ALA A O 1
ATOM 1333 N N . LEU A 1 178 ? 3.077 -3.946 -11.806 1.00 91.69 178 LEU A N 1
ATOM 1334 C CA . LEU A 1 178 ? 3.611 -4.488 -10.555 1.00 91.69 178 LEU A CA 1
ATOM 1335 C C . LEU A 1 178 ? 3.055 -5.887 -10.227 1.00 91.69 178 LEU A C 1
ATOM 1337 O O . LEU A 1 178 ? 3.733 -6.649 -9.536 1.00 91.69 178 LEU A O 1
ATOM 1341 N N . GLU A 1 179 ? 1.871 -6.255 -10.738 1.00 92.00 179 GLU A N 1
ATOM 1342 C CA . GLU A 1 179 ? 1.237 -7.564 -10.496 1.00 92.00 179 GLU A CA 1
ATOM 1343 C C . GLU A 1 179 ? 2.086 -8.748 -10.982 1.00 92.00 179 GLU A C 1
ATOM 1345 O O . GLU A 1 179 ? 1.980 -9.849 -10.443 1.00 92.00 179 GLU A O 1
ATOM 1350 N N . GLU A 1 180 ? 2.991 -8.530 -11.940 1.00 91.62 180 GLU A N 1
ATOM 1351 C CA . GLU A 1 180 ? 3.954 -9.549 -12.375 1.00 91.62 180 GLU A CA 1
ATOM 1352 C C . GLU A 1 180 ? 4.956 -9.924 -11.267 1.00 91.62 180 GLU A C 1
ATOM 1354 O O . GLU A 1 180 ? 5.492 -11.035 -11.249 1.00 91.62 180 GLU A O 1
ATOM 1359 N N . TYR A 1 181 ? 5.181 -9.022 -10.308 1.00 92.88 181 TYR A N 1
ATOM 1360 C CA . TYR A 1 181 ? 6.222 -9.127 -9.283 1.00 92.88 181 TYR A CA 1
ATOM 1361 C C . TYR A 1 181 ? 5.685 -9.305 -7.868 1.00 92.88 181 TYR A C 1
ATOM 1363 O O . TYR A 1 181 ? 6.450 -9.687 -6.978 1.00 92.88 181 TYR A O 1
ATOM 1371 N N . VAL A 1 182 ? 4.392 -9.067 -7.644 1.00 92.06 182 VAL A N 1
ATOM 1372 C CA . VAL A 1 182 ? 3.771 -9.196 -6.325 1.00 92.06 182 VAL A CA 1
ATOM 1373 C C . VAL A 1 182 ? 2.549 -10.103 -6.333 1.00 92.06 182 VAL A C 1
ATOM 1375 O O . VAL A 1 182 ? 1.805 -10.183 -7.303 1.00 92.06 182 VAL A O 1
ATOM 1378 N N . ARG A 1 183 ? 2.306 -10.785 -5.213 1.00 91.88 183 ARG A N 1
ATOM 1379 C CA . ARG A 1 183 ? 1.123 -11.627 -5.027 1.00 91.88 183 ARG A CA 1
ATOM 1380 C C . ARG A 1 183 ? 0.513 -11.407 -3.648 1.00 91.88 183 ARG A C 1
ATOM 1382 O O . ARG A 1 183 ? 1.150 -11.750 -2.652 1.00 91.88 183 ARG A O 1
ATOM 1389 N N . PRO A 1 184 ? -0.723 -10.897 -3.547 1.00 92.56 184 PRO A N 1
ATOM 1390 C CA . PRO A 1 184 ? -1.470 -10.925 -2.296 1.00 92.56 184 PRO A CA 1
ATOM 1391 C C . PRO A 1 184 ? -1.724 -12.381 -1.881 1.00 92.56 184 PRO A C 1
ATOM 1393 O O . PRO A 1 184 ? -2.338 -13.143 -2.623 1.00 92.56 184 PRO A O 1
ATOM 1396 N N . ILE A 1 185 ? -1.234 -12.776 -0.709 1.00 94.81 185 ILE A N 1
ATOM 1397 C CA . ILE A 1 185 ? -1.365 -14.142 -0.170 1.00 94.81 185 ILE A CA 1
ATOM 1398 C C . ILE A 1 185 ? -2.219 -14.204 1.099 1.00 94.81 185 ILE A C 1
ATOM 1400 O O . ILE A 1 185 ? -2.516 -15.285 1.597 1.00 94.81 185 ILE A O 1
ATOM 1404 N N . GLY A 1 186 ? -2.622 -13.054 1.636 1.00 94.12 186 GLY A N 1
ATOM 1405 C CA . GLY A 1 186 ? -3.464 -12.996 2.821 1.00 94.12 186 GLY A CA 1
ATOM 1406 C C . GLY A 1 186 ? -3.774 -11.575 3.263 1.00 94.12 186 GLY A C 1
ATOM 1407 O O . GLY A 1 186 ? -3.431 -10.595 2.595 1.00 94.12 186 GLY A O 1
ATOM 1408 N N . GLY A 1 187 ? -4.422 -11.469 4.417 1.00 94.12 187 GLY A N 1
ATOM 1409 C CA . GLY A 1 187 ? -4.831 -10.206 5.016 1.00 94.12 187 GLY A CA 1
ATOM 1410 C C . GLY A 1 187 ? -6.314 -10.188 5.365 1.00 94.12 187 GLY A C 1
ATOM 1411 O O . GLY A 1 187 ? -6.962 -11.228 5.433 1.00 94.12 187 GLY A O 1
ATOM 1412 N N . GLY A 1 188 ? -6.847 -8.993 5.597 1.00 95.81 188 GLY A N 1
ATOM 1413 C CA . GLY A 1 188 ? -8.229 -8.811 6.021 1.00 95.81 188 GLY A CA 1
ATOM 1414 C C . GLY A 1 188 ? -8.607 -7.345 6.165 1.00 95.81 188 GLY A C 1
ATOM 1415 O O . GLY A 1 188 ? -7.771 -6.451 6.004 1.00 95.81 188 GLY A O 1
ATOM 1416 N N . PHE A 1 189 ? -9.883 -7.117 6.451 1.00 95.38 189 PHE A N 1
ATOM 1417 C CA . PHE A 1 189 ? -10.409 -5.812 6.826 1.00 95.38 189 PHE A CA 1
ATOM 1418 C C . PHE A 1 189 ? -10.817 -5.848 8.289 1.00 95.38 189 PHE A C 1
ATOM 1420 O O . PHE A 1 189 ? -11.423 -6.814 8.747 1.00 95.38 189 PHE A O 1
ATOM 1427 N N . PHE A 1 190 ? -10.479 -4.786 9.007 1.00 93.38 190 PHE A N 1
ATOM 1428 C CA . PHE A 1 190 ? -10.724 -4.670 10.434 1.00 93.38 190 PHE A CA 1
ATOM 1429 C C . PHE A 1 190 ? -11.261 -3.282 10.749 1.00 93.38 190 PHE A C 1
ATOM 1431 O O . PHE A 1 190 ? -10.972 -2.308 10.053 1.00 93.38 190 PHE A O 1
ATOM 1438 N N . PHE A 1 191 ? -12.024 -3.180 11.828 1.00 91.12 191 PHE A N 1
ATOM 1439 C CA . PHE A 1 191 ? -12.413 -1.893 12.380 1.00 91.12 191 PHE A CA 1
ATOM 1440 C C . PHE A 1 191 ? -11.517 -1.581 13.578 1.00 91.12 191 PHE A C 1
ATOM 1442 O O . PHE A 1 191 ? -11.533 -2.289 14.585 1.00 91.12 191 PHE A O 1
ATOM 1449 N N . THR A 1 192 ? -10.711 -0.529 13.459 1.00 89.06 192 THR A N 1
ATOM 1450 C CA . THR A 1 192 ? -9.911 -0.012 14.569 1.00 89.06 192 THR A CA 1
ATOM 1451 C C . THR A 1 192 ? -10.829 0.791 15.469 1.00 89.06 192 THR A C 1
ATOM 1453 O O . THR A 1 192 ? -11.355 1.835 15.078 1.00 89.06 192 THR A O 1
ATOM 1456 N N . LEU A 1 193 ? -11.035 0.268 16.670 1.00 86.88 193 LEU A N 1
ATOM 1457 C CA . LEU A 1 193 ? -11.936 0.844 17.652 1.00 86.88 193 LEU A CA 1
ATOM 1458 C C . LEU A 1 193 ? -11.426 2.203 18.156 1.00 86.88 193 LEU A C 1
ATOM 1460 O O . LEU A 1 193 ? -10.210 2.419 18.211 1.00 86.88 193 LEU A O 1
ATOM 1464 N N . PRO A 1 194 ? -12.340 3.105 18.561 1.00 83.69 194 PRO A N 1
ATOM 1465 C CA . PRO A 1 194 ? -11.959 4.319 19.267 1.00 83.69 194 PRO A CA 1
ATOM 1466 C C . PRO A 1 194 ? -11.196 3.984 20.553 1.00 83.69 194 PRO A C 1
ATOM 1468 O O . PRO A 1 194 ? -11.367 2.914 21.149 1.00 83.69 194 PRO A O 1
ATOM 1471 N N . SER A 1 195 ? -10.372 4.932 21.001 1.00 82.00 195 SER A N 1
ATOM 1472 C CA . SER A 1 195 ? -9.759 4.848 22.327 1.00 82.00 195 SER A CA 1
ATOM 1473 C C . SER A 1 195 ? -10.856 4.752 23.391 1.00 82.00 195 SER A C 1
ATOM 1475 O O . SER A 1 195 ? -11.847 5.477 23.287 1.00 82.00 195 SER A O 1
ATOM 1477 N N . PRO A 1 196 ? -10.700 3.902 24.419 1.00 84.81 196 PRO A N 1
ATOM 1478 C CA . PRO A 1 196 ? -11.599 3.941 25.559 1.00 84.81 196 PRO A CA 1
ATOM 1479 C C . PRO A 1 196 ? -11.451 5.266 26.314 1.00 84.81 196 PRO A C 1
ATOM 1481 O O . PRO A 1 196 ? -10.373 5.871 26.319 1.00 84.81 196 PRO A O 1
ATOM 1484 N N . GLU A 1 197 ? -12.526 5.675 26.986 1.00 83.06 197 GLU A N 1
ATOM 1485 C CA . GLU A 1 197 ? -12.477 6.731 27.999 1.00 83.06 197 GLU A CA 1
ATOM 1486 C C . GLU A 1 197 ? -11.520 6.340 29.140 1.00 83.06 197 GLU A C 1
ATOM 1488 O O . GLU A 1 197 ? -11.309 5.143 29.381 1.00 83.06 197 GLU A O 1
ATOM 1493 N N . PRO A 1 198 ? -10.940 7.305 29.876 1.00 85.25 198 PRO A N 1
ATOM 1494 C CA . PRO A 1 198 ? -10.092 7.012 31.027 1.00 85.25 198 PRO A CA 1
ATOM 1495 C C . PRO A 1 198 ? -10.783 6.071 32.028 1.00 85.25 198 PRO A C 1
ATOM 1497 O O . PRO A 1 198 ? -11.880 6.344 32.504 1.00 85.25 198 PRO A O 1
ATOM 1500 N N . GLY A 1 199 ? -10.137 4.944 32.341 1.00 87.44 199 GLY A N 1
ATOM 1501 C CA . GLY A 1 199 ? -10.700 3.899 33.210 1.00 87.44 199 GLY A CA 1
ATOM 1502 C C . GLY A 1 199 ? -11.687 2.941 32.524 1.00 87.44 199 GLY A C 1
ATOM 1503 O O . GLY A 1 199 ? -12.145 1.991 33.156 1.00 87.44 199 GLY A O 1
ATOM 1504 N N . GLY A 1 200 ? -11.997 3.147 31.242 1.00 85.25 200 GLY A N 1
ATOM 1505 C CA . GLY A 1 200 ? -12.828 2.265 30.427 1.00 85.25 200 GLY A CA 1
ATOM 1506 C C . GLY A 1 200 ? -12.050 1.125 29.759 1.00 85.25 200 GLY A C 1
ATOM 1507 O O . GLY A 1 200 ? -10.822 1.137 29.666 1.00 85.25 200 GLY A O 1
ATOM 1508 N N . ARG A 1 201 ? -12.783 0.128 29.246 1.00 88.00 201 ARG A N 1
ATOM 1509 C CA . ARG A 1 201 ? -12.226 -0.979 28.448 1.00 88.00 201 ARG A CA 1
ATOM 1510 C C . ARG A 1 201 ? -12.355 -0.706 26.948 1.00 88.00 201 ARG A C 1
ATOM 1512 O O . ARG A 1 201 ? -13.352 -0.133 26.507 1.00 88.00 201 ARG A O 1
ATOM 1519 N N . LEU A 1 202 ? -11.388 -1.169 26.154 1.00 86.25 202 LEU A N 1
ATOM 1520 C CA . LEU A 1 202 ? -11.515 -1.181 24.692 1.00 86.25 202 LEU A CA 1
ATOM 1521 C C . LEU A 1 202 ? -12.785 -1.952 24.287 1.00 86.25 202 LEU A C 1
ATOM 1523 O O . LEU A 1 202 ? -13.162 -2.917 24.951 1.00 86.25 202 LEU A O 1
ATOM 1527 N N . ALA A 1 203 ? -13.438 -1.526 23.205 1.00 84.88 203 ALA A N 1
ATOM 1528 C CA . ALA A 1 203 ? -14.672 -2.131 22.690 1.00 84.88 203 ALA A CA 1
ATOM 1529 C C . ALA A 1 203 ? -15.894 -2.044 23.624 1.00 84.88 203 ALA A C 1
ATOM 1531 O O . ALA A 1 203 ? -16.892 -2.710 23.357 1.00 84.88 203 ALA A O 1
ATOM 1532 N N . ALA A 1 204 ? -15.860 -1.237 24.694 1.00 84.31 204 ALA A N 1
ATOM 1533 C CA . ALA A 1 204 ? -16.973 -1.149 25.642 1.00 84.31 204 ALA A CA 1
ATOM 1534 C C . ALA A 1 204 ? -18.326 -0.890 24.960 1.00 84.31 204 ALA A C 1
ATOM 1536 O O . ALA A 1 204 ? -19.266 -1.620 25.243 1.00 84.31 204 ALA A O 1
ATOM 1537 N N . GLY A 1 205 ? -18.393 0.068 24.027 1.00 81.00 205 GLY A N 1
ATOM 1538 C CA . GLY A 1 205 ? -19.623 0.397 23.294 1.00 81.00 205 GLY A CA 1
ATOM 1539 C C . GLY A 1 205 ? -20.031 -0.593 22.194 1.00 81.00 205 GLY A C 1
ATOM 1540 O O . GLY A 1 205 ? -21.086 -0.416 21.602 1.00 81.00 205 GLY A O 1
ATOM 1541 N N . LEU A 1 206 ? -19.208 -1.604 21.890 1.00 83.62 206 LEU A N 1
ATOM 1542 C CA . LEU A 1 206 ? -19.546 -2.682 20.947 1.00 83.62 206 LEU A CA 1
ATOM 1543 C C . LEU A 1 206 ? -20.028 -3.950 21.671 1.00 83.62 206 LEU A C 1
ATOM 1545 O O . LEU A 1 206 ? -20.779 -4.734 21.104 1.00 83.62 206 LEU A O 1
ATOM 1549 N N . LEU A 1 207 ? -19.549 -4.173 22.897 1.00 84.88 207 LEU A N 1
ATOM 1550 C CA . LEU A 1 207 ? -19.784 -5.392 23.681 1.00 84.88 207 LEU A CA 1
ATOM 1551 C C . LEU A 1 207 ? -20.867 -5.234 24.763 1.00 84.88 207 LEU A C 1
ATOM 1553 O O . LEU A 1 207 ? -21.000 -6.121 25.607 1.00 84.88 207 LEU A O 1
ATOM 1557 N N . SER A 1 208 ? -21.548 -4.089 24.811 1.00 75.50 208 SER A N 1
ATOM 1558 C CA . SER A 1 208 ? -22.657 -3.784 25.727 1.00 75.50 208 SER A CA 1
ATOM 1559 C C . SER A 1 208 ? -23.996 -4.058 25.064 1.00 75.50 208 SER A C 1
ATOM 1561 O O . SER A 1 208 ? -24.851 -4.676 25.727 1.00 75.50 208 SER A O 1
#